Protein AF-A8NQE3-F1 (afdb_monomer_lite)

Foldseek 3Di:
DDPPDWDKDWDDWPDPPPDDDPPDDDDDDDDDDDDDDDDDDDDDPDDDDDDDDDDDDPDPPPVDPCPQVPDPCCVQCVVQCVQQVVQNVQVSLVVCCVVPVQNFAPKHKADLDDVLRHIKIKTWTWDDVVVVTDTDPDIAIEGGDEPPDDDDPVSVVSVCVSVVDQWHWYWYAYPSSDTITIIIGIHDDDPDD

InterPro domains:
  IPR011856 tRNA endonuclease-like domain superfamily [G3DSA:3.40.1350.10] (70-186)
  IPR018593 tRNA-splicing endonuclease subunit Sen15 [PF09631] (93-191)
  IPR036167 tRNA intron endonuclease, catalytic domain-like superfamily [SSF53032] (66-185)

pLDDT: mean 73.05, std 25.79, range [27.78, 98.25]

Radius of gyration: 21.46 Å; chains: 1; bounding box: 61×40×64 Å

Structure (mmCIF, N/CA/C/O backbone):
data_AF-A8NQE3-F1
#
_entry.id   AF-A8NQE3-F1
#
loop_
_atom_site.group_PDB
_atom_site.id
_atom_site.type_symbol
_atom_site.label_atom_id
_atom_site.label_alt_id
_atom_site.label_comp_id
_atom_site.label_asym_id
_atom_site.label_entity_id
_atom_site.label_seq_id
_atom_site.pdbx_PDB_ins_code
_atom_site.Cartn_x
_atom_site.Cartn_y
_atom_site.Cartn_z
_atom_site.occupancy
_atom_site.B_iso_or_equiv
_atom_site.auth_seq_id
_atom_site.auth_comp_id
_atom_site.auth_asym_id
_atom_site.auth_atom_id
_atom_site.pdbx_PDB_model_num
ATOM 1 N N . MET A 1 1 ? -14.904 -14.708 27.751 1.00 36.22 1 MET A N 1
ATOM 2 C CA . MET A 1 1 ? -14.965 -13.927 26.498 1.00 36.22 1 MET A CA 1
ATOM 3 C C . MET A 1 1 ? -14.234 -12.619 26.751 1.00 36.22 1 MET A C 1
ATOM 5 O O . MET A 1 1 ? -14.770 -11.765 27.441 1.00 36.22 1 MET A O 1
ATOM 9 N N . ALA A 1 2 ? -12.965 -12.526 26.351 1.00 33.84 2 ALA A N 1
ATOM 10 C CA . ALA A 1 2 ? -12.147 -11.343 26.604 1.00 33.84 2 ALA A CA 1
ATOM 11 C C . ALA A 1 2 ? -12.414 -10.298 25.512 1.00 33.84 2 ALA A C 1
ATOM 13 O O . ALA A 1 2 ? -12.130 -10.538 24.340 1.00 33.84 2 ALA A O 1
ATOM 14 N N . LEU A 1 3 ? -12.980 -9.157 25.904 1.00 35.88 3 LEU A N 1
ATOM 15 C CA . LEU A 1 3 ? -13.063 -7.953 25.083 1.00 35.88 3 LEU A CA 1
ATOM 16 C C . LEU A 1 3 ? -11.643 -7.396 24.921 1.00 35.88 3 LEU A C 1
ATOM 18 O O . LEU A 1 3 ? -11.149 -6.670 25.780 1.00 35.88 3 LEU A O 1
ATOM 22 N N . SER A 1 4 ? -10.959 -7.787 23.847 1.00 35.97 4 SER A N 1
ATOM 23 C CA . SER A 1 4 ? -9.713 -7.140 23.439 1.00 35.97 4 SER A CA 1
ATOM 24 C C . SER A 1 4 ? -10.074 -5.817 22.766 1.00 35.97 4 SER A C 1
ATOM 26 O O . SER A 1 4 ? -10.456 -5.781 21.598 1.00 35.97 4 SER A O 1
ATOM 28 N N . GLY A 1 5 ? -10.036 -4.732 23.541 1.00 37.34 5 GLY A N 1
ATOM 29 C CA . GLY A 1 5 ? -10.067 -3.377 23.003 1.00 37.34 5 GLY A CA 1
ATOM 30 C C . GLY A 1 5 ? -8.742 -3.099 22.301 1.00 37.34 5 GLY A C 1
ATOM 31 O O . GLY A 1 5 ? -7.707 -3.016 22.959 1.00 37.34 5 GLY A O 1
ATOM 32 N N . ILE A 1 6 ? -8.765 -2.998 20.973 1.00 39.69 6 ILE A N 1
ATOM 33 C CA . ILE A 1 6 ? -7.590 -2.661 20.164 1.00 39.69 6 ILE A CA 1
ATOM 34 C C . ILE A 1 6 ? -7.712 -1.190 19.773 1.00 39.69 6 ILE A C 1
ATOM 36 O O . ILE A 1 6 ? -8.598 -0.809 19.014 1.00 39.69 6 ILE A O 1
ATOM 40 N N . LEU A 1 7 ? -6.817 -0.373 20.321 1.00 47.00 7 LEU A N 1
ATOM 41 C CA . LEU A 1 7 ? -6.625 1.028 19.963 1.00 47.00 7 LEU A CA 1
ATOM 42 C C . LEU A 1 7 ? -5.494 1.086 18.927 1.00 47.00 7 LEU A C 1
ATOM 44 O O . LEU A 1 7 ? -4.393 0.627 19.220 1.00 47.00 7 LEU A O 1
ATOM 48 N N . MET A 1 8 ? -5.758 1.599 17.722 1.00 42.38 8 MET A N 1
ATOM 49 C CA . MET A 1 8 ? -4.714 1.818 16.714 1.00 42.38 8 MET A CA 1
ATOM 50 C C . MET A 1 8 ? -3.959 3.109 17.015 1.00 42.38 8 MET A C 1
ATOM 52 O O . MET A 1 8 ? -4.574 4.156 17.206 1.00 42.38 8 MET A O 1
ATOM 56 N N . ALA A 1 9 ? -2.629 3.040 17.033 1.00 44.41 9 ALA A N 1
ATOM 57 C CA . ALA A 1 9 ? -1.789 4.229 17.061 1.00 44.41 9 ALA A CA 1
ATOM 58 C C . ALA A 1 9 ? -1.302 4.541 15.643 1.00 44.41 9 ALA A C 1
ATOM 60 O O . ALA A 1 9 ? -0.784 3.666 14.948 1.00 44.41 9 ALA A O 1
ATOM 61 N N . VAL A 1 10 ? -1.451 5.799 15.236 1.00 44.31 10 VAL A N 1
ATOM 62 C CA . VAL A 1 10 ? -0.827 6.346 14.030 1.00 44.31 10 VAL A CA 1
ATOM 63 C C . VAL A 1 10 ? 0.553 6.846 14.446 1.00 44.31 10 VAL A C 1
ATOM 65 O O . VAL A 1 10 ? 0.649 7.819 15.194 1.00 44.31 10 VAL A O 1
ATOM 68 N N . VAL A 1 11 ? 1.620 6.165 14.023 1.00 39.75 11 VAL A N 1
ATOM 69 C CA . VAL A 1 11 ? 2.995 6.538 14.396 1.00 39.75 11 VAL A CA 1
ATOM 70 C C . VAL A 1 11 ? 3.783 6.916 13.150 1.00 39.75 11 VAL A C 1
ATOM 72 O O . VAL A 1 11 ? 4.241 6.058 12.410 1.00 39.75 11 VAL A O 1
ATOM 75 N N . GLY A 1 12 ? 4.000 8.216 12.965 1.00 36.94 12 GLY A N 1
ATOM 76 C CA . GLY A 1 12 ? 4.986 8.741 12.025 1.00 36.94 12 GLY A CA 1
ATOM 77 C C . GLY A 1 12 ? 4.475 8.963 10.601 1.00 36.94 12 GLY A C 1
ATOM 78 O O . GLY A 1 12 ? 3.760 8.147 10.023 1.00 36.94 12 GLY A O 1
ATOM 79 N N . VAL A 1 13 ? 4.901 10.097 10.050 1.00 40.59 13 VAL A N 1
ATOM 80 C CA . VAL A 1 13 ? 4.867 10.413 8.622 1.00 40.59 13 VAL A CA 1
ATOM 81 C C . VAL A 1 13 ? 6.219 9.985 8.061 1.00 40.59 13 VAL A C 1
ATOM 83 O O . VAL A 1 13 ? 7.249 10.472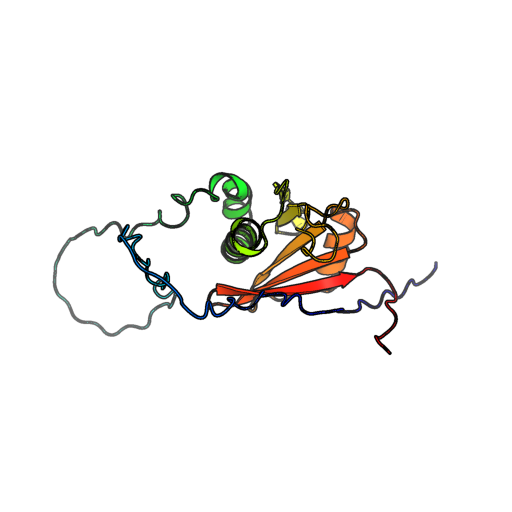 8.531 1.00 40.59 13 VAL A O 1
ATOM 86 N N . MET A 1 14 ? 6.251 9.083 7.077 1.00 46.06 14 MET A N 1
ATOM 87 C CA . MET A 1 14 ? 7.491 8.843 6.328 1.00 46.06 14 MET A CA 1
ATOM 88 C C . MET A 1 14 ? 7.723 10.034 5.398 1.00 46.06 14 MET A C 1
ATOM 90 O O . MET A 1 14 ? 7.113 10.126 4.338 1.00 46.06 14 MET A O 1
ATOM 94 N N . ASN A 1 15 ? 8.584 10.962 5.807 1.00 39.59 15 ASN A N 1
ATOM 95 C CA . ASN A 1 15 ? 9.105 12.008 4.933 1.00 39.59 15 ASN A CA 1
ATOM 96 C C . ASN A 1 15 ? 10.631 12.043 5.034 1.00 39.59 15 ASN A C 1
ATOM 98 O O . ASN A 1 15 ? 11.212 12.982 5.565 1.00 39.59 15 ASN A O 1
ATOM 102 N N . GLU A 1 16 ? 11.284 10.998 4.531 1.00 39.81 16 GLU A N 1
ATOM 103 C CA . GLU A 1 16 ? 12.732 10.994 4.308 1.00 39.81 16 GLU A CA 1
ATOM 104 C C . GLU A 1 16 ? 13.013 11.304 2.836 1.00 39.81 16 GLU A C 1
ATOM 106 O O . GLU A 1 16 ? 13.607 10.519 2.100 1.00 39.81 16 GLU A O 1
ATOM 111 N N . ARG A 1 17 ? 12.565 12.478 2.373 1.00 37.44 17 ARG A N 1
ATOM 112 C CA . ARG A 1 17 ? 13.154 13.066 1.167 1.00 37.44 17 ARG A CA 1
ATOM 113 C C . ARG A 1 17 ? 14.555 13.541 1.536 1.00 37.44 17 ARG A C 1
ATOM 115 O O . ARG A 1 17 ? 14.713 14.545 2.225 1.00 37.44 17 ARG A O 1
ATOM 122 N N . VAL A 1 18 ? 15.569 12.816 1.075 1.00 39.97 18 VAL A N 1
ATOM 123 C CA . VAL A 1 18 ? 16.961 13.276 1.113 1.00 39.97 18 VAL A CA 1
ATOM 124 C C . VAL A 1 18 ? 17.041 14.594 0.326 1.00 39.97 18 VAL A C 1
ATOM 126 O O . VAL A 1 18 ? 16.674 14.604 -0.852 1.00 39.97 18 VAL A O 1
ATOM 129 N N . PRO A 1 19 ? 17.479 15.717 0.927 1.00 31.89 19 PRO A N 1
ATOM 130 C CA . PRO A 1 19 ? 17.609 16.970 0.195 1.00 31.89 19 PRO A CA 1
ATOM 131 C C . PRO A 1 19 ? 18.704 16.846 -0.878 1.00 31.89 19 PRO A C 1
ATOM 133 O O . PRO A 1 19 ? 19.723 16.182 -0.646 1.00 31.89 19 PRO A O 1
ATOM 136 N N . PRO A 1 20 ? 18.541 17.485 -2.051 1.00 31.55 20 PRO A N 1
ATOM 137 C CA . PRO A 1 20 ? 19.592 17.520 -3.057 1.00 31.55 20 PRO A CA 1
ATOM 138 C C . PRO A 1 20 ? 20.816 18.231 -2.471 1.00 31.55 20 PRO A C 1
ATOM 140 O O . PRO A 1 20 ? 20.730 19.369 -2.012 1.00 31.55 20 PRO A O 1
ATOM 143 N N . LYS A 1 21 ? 21.965 17.548 -2.460 1.00 39.00 21 LYS A N 1
ATOM 144 C CA . LYS A 1 21 ? 23.241 18.153 -2.069 1.00 39.00 21 LYS A CA 1
ATOM 145 C C . LYS A 1 21 ? 23.574 19.270 -3.060 1.00 39.00 21 LYS A C 1
ATOM 147 O O . LYS A 1 21 ? 23.773 18.996 -4.242 1.00 39.00 21 LYS A O 1
ATOM 152 N N . GLU A 1 22 ? 23.665 20.507 -2.573 1.00 34.88 22 GLU A N 1
ATOM 153 C CA . GLU A 1 22 ? 24.314 21.603 -3.291 1.00 34.88 22 GLU A CA 1
ATOM 154 C C . GLU A 1 22 ? 25.764 21.205 -3.592 1.00 34.88 22 GLU A C 1
ATOM 156 O O . GLU A 1 22 ? 26.601 21.077 -2.697 1.00 34.88 22 GLU A O 1
ATOM 161 N N . ILE A 1 23 ? 26.065 20.975 -4.870 1.00 39.91 23 ILE A N 1
ATOM 162 C CA . ILE A 1 23 ? 27.436 20.811 -5.345 1.00 39.91 23 ILE A CA 1
ATOM 163 C C . ILE A 1 23 ? 27.996 22.216 -5.573 1.00 39.91 23 ILE A C 1
ATOM 165 O O . ILE A 1 23 ? 27.746 22.842 -6.603 1.00 39.91 23 ILE A O 1
ATOM 169 N N . LEU A 1 24 ? 28.759 22.713 -4.597 1.00 39.53 24 LEU A N 1
ATOM 170 C CA . LEU A 1 24 ? 29.655 23.851 -4.791 1.00 39.53 24 LEU A CA 1
ATOM 171 C C . LEU A 1 24 ? 30.754 23.459 -5.787 1.00 39.53 24 LEU A C 1
ATOM 173 O O . LEU A 1 24 ? 31.395 22.415 -5.667 1.00 39.53 24 LEU A O 1
ATOM 177 N N . GLY A 1 25 ? 30.903 24.295 -6.813 1.00 34.12 25 GLY A N 1
ATOM 178 C CA . GLY A 1 25 ? 31.632 23.992 -8.035 1.00 34.12 25 GLY A CA 1
ATOM 179 C C . GLY A 1 25 ? 33.158 24.019 -7.943 1.00 34.12 25 GLY A C 1
ATOM 180 O O . GLY A 1 25 ? 33.764 24.702 -7.121 1.00 34.12 25 GLY A O 1
ATOM 181 N N . GLY A 1 26 ? 33.764 23.325 -8.908 1.00 31.47 26 GLY A N 1
ATOM 182 C CA . GLY A 1 26 ? 35.170 23.449 -9.272 1.00 31.47 26 GLY A CA 1
ATOM 183 C C . GLY A 1 26 ? 35.524 22.583 -10.486 1.00 31.47 26 GLY A C 1
ATOM 184 O O . GLY A 1 26 ? 35.629 21.372 -10.356 1.00 31.47 26 GLY A O 1
ATOM 185 N N . GLY A 1 27 ? 35.753 23.214 -11.647 1.00 30.28 27 GLY A N 1
ATOM 186 C CA . GLY A 1 27 ? 36.685 22.699 -12.667 1.00 30.28 27 GLY A CA 1
ATOM 187 C C . GLY A 1 27 ? 36.138 21.968 -13.910 1.00 30.28 27 GLY A C 1
ATOM 188 O O . GLY A 1 27 ? 36.107 20.750 -13.956 1.00 30.28 27 GLY A O 1
ATOM 189 N N . ALA A 1 28 ? 35.833 22.748 -14.955 1.00 32.62 28 ALA A N 1
ATOM 190 C CA . ALA A 1 28 ? 36.206 22.565 -16.375 1.00 32.62 28 ALA A CA 1
ATOM 191 C C . ALA A 1 28 ? 36.024 21.208 -17.134 1.00 32.62 28 ALA A C 1
ATOM 193 O O . ALA A 1 28 ? 36.981 20.466 -17.310 1.00 32.62 28 ALA A O 1
ATOM 194 N N . GLY A 1 29 ? 34.854 21.053 -17.790 1.00 31.28 29 GLY A N 1
ATOM 195 C CA . GLY A 1 29 ? 34.637 20.561 -19.183 1.00 31.28 29 GLY A CA 1
ATOM 196 C C . GLY A 1 29 ? 34.752 19.051 -19.525 1.00 31.28 29 GLY A C 1
ATOM 197 O O . GLY A 1 29 ? 35.349 18.305 -18.762 1.00 31.28 29 GLY A O 1
ATOM 198 N N . PRO A 1 30 ? 34.254 18.578 -20.702 1.00 36.41 30 PRO A N 1
ATOM 199 C CA . PRO A 1 30 ? 33.273 19.148 -21.627 1.00 36.41 30 PRO A CA 1
ATOM 200 C C . PRO A 1 30 ? 31.888 18.459 -21.551 1.00 36.41 30 PRO A C 1
ATOM 202 O O . PRO A 1 30 ? 31.698 17.383 -20.996 1.00 36.41 30 PRO A O 1
ATOM 205 N N . LYS A 1 31 ? 30.908 19.153 -22.129 1.00 37.16 31 LYS A N 1
ATOM 206 C CA . LYS A 1 31 ? 29.460 18.946 -22.048 1.00 37.16 31 LYS A CA 1
ATOM 207 C C . LYS A 1 31 ? 28.990 17.644 -22.713 1.00 37.16 31 LYS A C 1
ATOM 209 O O . LYS A 1 31 ? 29.154 17.484 -23.918 1.00 37.16 31 LYS A O 1
ATOM 214 N N . ALA A 1 32 ? 28.281 16.810 -21.955 1.00 30.58 32 ALA A N 1
ATOM 215 C CA . ALA A 1 32 ? 27.246 15.928 -22.484 1.00 30.58 32 ALA A CA 1
ATOM 216 C C . ALA A 1 32 ? 25.893 16.485 -22.024 1.00 30.58 32 ALA A C 1
ATOM 218 O O . ALA A 1 32 ? 25.595 16.526 -20.831 1.00 30.58 32 ALA A O 1
ATOM 219 N N . CYS A 1 33 ? 25.112 16.994 -22.973 1.00 30.38 33 CYS A N 1
ATOM 220 C CA . CYS A 1 33 ? 23.757 17.470 -22.738 1.00 30.38 33 CYS A CA 1
ATOM 221 C C . CYS A 1 33 ? 22.868 16.271 -22.379 1.00 30.38 33 CYS A C 1
ATOM 223 O O . CYS A 1 33 ? 22.463 15.524 -23.265 1.00 30.38 33 CYS A O 1
ATOM 225 N N . VAL A 1 34 ? 22.556 16.087 -21.097 1.00 31.91 34 VAL A N 1
ATOM 226 C CA . VAL A 1 34 ? 21.413 15.271 -20.675 1.00 31.91 34 VAL A CA 1
ATOM 227 C C . VAL A 1 34 ? 20.273 16.243 -20.425 1.00 31.91 34 VAL A C 1
ATOM 229 O O . VAL A 1 34 ? 20.325 17.062 -19.510 1.00 31.91 34 VAL A O 1
ATOM 232 N N . GLY A 1 35 ? 19.301 16.203 -21.336 1.00 27.78 35 GLY A N 1
ATOM 233 C CA . GLY A 1 35 ? 18.102 17.022 -21.301 1.00 27.78 35 GLY A CA 1
ATOM 234 C C . GLY A 1 35 ? 17.377 16.850 -19.974 1.00 27.78 35 GLY A C 1
ATOM 235 O O . GLY A 1 35 ? 17.000 15.746 -19.587 1.00 27.78 35 GLY A O 1
ATOM 236 N N . ILE A 1 36 ? 17.200 17.973 -19.295 1.00 29.94 36 ILE A N 1
ATOM 237 C CA . ILE A 1 36 ? 16.325 18.131 -18.146 1.00 29.94 36 ILE A CA 1
ATOM 238 C C . ILE A 1 36 ? 14.913 17.939 -18.704 1.00 29.94 36 ILE A C 1
ATOM 240 O O . ILE A 1 36 ? 14.441 18.778 -19.468 1.00 29.94 36 ILE A O 1
ATOM 244 N N . ARG A 1 37 ? 14.277 16.796 -18.426 1.00 28.06 37 ARG A N 1
ATOM 245 C CA . ARG A 1 37 ? 12.854 16.628 -18.726 1.00 28.06 37 ARG A CA 1
ATOM 246 C C . ARG A 1 37 ? 12.061 17.347 -17.644 1.00 28.06 37 ARG A C 1
ATOM 248 O O . ARG A 1 37 ? 12.198 17.044 -16.461 1.00 28.06 37 ARG A O 1
ATOM 255 N N . GLU A 1 38 ? 11.296 18.323 -18.108 1.00 34.72 38 GLU A N 1
ATOM 256 C CA . GLU A 1 38 ? 10.269 19.066 -17.392 1.00 34.72 38 GLU A CA 1
ATOM 257 C C . GLU A 1 38 ? 9.311 18.157 -16.599 1.00 34.72 38 GLU A C 1
ATOM 259 O O . GLU A 1 38 ? 9.136 16.982 -16.937 1.00 34.72 38 GLU A O 1
ATOM 264 N N . PRO A 1 39 ? 8.700 18.695 -15.529 1.00 38.88 39 PRO A N 1
ATOM 265 C CA . PRO A 1 39 ? 7.801 17.952 -14.660 1.00 38.88 39 PRO A CA 1
ATOM 266 C C . PRO A 1 39 ? 6.530 17.536 -15.408 1.00 38.88 39 PRO A C 1
ATOM 268 O O . PRO A 1 39 ? 5.893 18.341 -16.084 1.00 38.88 39 PRO A O 1
ATOM 271 N N . TYR A 1 40 ? 6.158 16.265 -15.250 1.00 36.50 40 TYR A N 1
ATOM 272 C CA . TYR A 1 40 ? 4.910 15.700 -15.747 1.00 36.50 40 TYR A CA 1
ATOM 273 C C . TYR A 1 40 ? 3.721 16.340 -15.016 1.00 36.50 40 TYR A C 1
ATOM 275 O O . TYR A 1 40 ? 3.299 15.885 -13.957 1.00 36.50 40 TYR A O 1
ATOM 283 N N . LEU A 1 41 ? 3.200 17.418 -15.598 1.00 33.47 41 LEU A N 1
ATOM 284 C CA . LEU A 1 41 ? 1.827 17.870 -15.414 1.00 33.47 41 LEU A CA 1
ATOM 285 C C . LEU A 1 41 ? 0.916 16.865 -16.134 1.00 33.47 41 LEU A C 1
ATOM 287 O O . LEU A 1 41 ? 0.862 16.841 -17.363 1.00 33.47 41 LEU A O 1
ATOM 291 N N . CYS A 1 42 ? 0.228 16.014 -15.376 1.00 36.28 42 CYS A N 1
ATOM 292 C CA . CYS A 1 42 ? -0.945 15.308 -15.887 1.00 36.28 42 CYS A CA 1
ATOM 293 C C . CYS A 1 42 ? -2.086 16.328 -16.050 1.00 36.28 42 CYS A C 1
ATOM 295 O O . CYS A 1 42 ? -2.336 17.078 -15.106 1.00 36.28 42 CYS A O 1
ATOM 297 N N . PRO A 1 43 ? -2.774 16.388 -17.204 1.00 36.84 43 PRO A N 1
ATOM 298 C CA . PRO A 1 43 ? -3.920 17.268 -17.363 1.00 36.84 43 PRO A CA 1
ATOM 299 C C . PRO A 1 43 ? -5.147 16.740 -16.605 1.00 36.84 43 PRO A C 1
ATOM 301 O O . PRO A 1 43 ? -5.363 15.534 -16.479 1.00 36.84 43 PRO A O 1
ATOM 304 N N . ASP A 1 44 ? -5.911 17.711 -16.111 1.00 37.22 44 ASP A N 1
ATOM 305 C CA . ASP A 1 44 ? -7.117 17.673 -15.289 1.00 37.22 44 ASP A CA 1
ATOM 306 C C . ASP A 1 44 ? -8.112 16.525 -15.529 1.00 37.22 44 ASP A C 1
ATOM 308 O O . ASP A 1 44 ? -8.629 16.315 -16.627 1.00 37.22 44 ASP A O 1
ATOM 312 N N . PHE A 1 45 ? -8.505 15.888 -14.424 1.00 37.94 45 PHE A N 1
ATOM 313 C CA . PHE A 1 45 ? -9.728 15.098 -14.300 1.00 37.94 45 PHE A CA 1
ATOM 314 C C . PHE A 1 45 ? -10.812 15.987 -13.664 1.00 37.94 45 PHE A C 1
ATOM 316 O O . PHE A 1 45 ? -11.057 15.929 -12.463 1.00 37.94 45 PHE A O 1
ATOM 323 N N . ALA A 1 46 ? -11.455 16.851 -14.455 1.00 36.75 46 ALA A N 1
ATOM 324 C CA . ALA A 1 46 ? -12.578 17.670 -13.990 1.00 36.75 46 ALA A CA 1
ATOM 325 C C . ALA A 1 46 ? -13.760 17.598 -14.966 1.00 36.75 46 ALA A C 1
ATOM 327 O O . ALA A 1 46 ? -13.696 18.035 -16.115 1.00 36.75 46 ALA A O 1
ATOM 328 N N . GLY A 1 47 ? -14.868 17.027 -14.491 1.00 33.09 47 GLY A N 1
ATOM 329 C CA . GLY A 1 47 ? -16.128 16.943 -15.220 1.00 33.09 47 GLY A CA 1
ATOM 330 C C . GLY A 1 47 ? -16.897 18.273 -15.260 1.00 33.09 47 GLY A C 1
ATOM 331 O O . GLY A 1 47 ? -17.284 18.802 -14.228 1.00 33.09 47 GLY A O 1
ATOM 332 N N . ARG A 1 48 ? -17.141 18.749 -16.488 1.00 34.72 48 ARG A N 1
ATOM 333 C CA . ARG A 1 48 ? -18.399 19.260 -17.089 1.00 34.72 48 ARG A CA 1
ATOM 334 C C . ARG A 1 48 ? -19.357 20.164 -16.270 1.00 34.72 48 ARG A C 1
ATOM 336 O O . ARG A 1 48 ? -20.059 19.687 -15.385 1.00 34.72 48 ARG A O 1
ATOM 343 N N . LEU A 1 49 ? -19.607 21.381 -16.785 1.00 32.47 49 LEU A N 1
ATOM 344 C CA . LEU A 1 49 ? -20.968 21.939 -16.925 1.00 32.47 49 LEU A CA 1
ATOM 345 C C . LEU A 1 49 ? -21.077 22.864 -18.162 1.00 32.47 49 LEU A C 1
ATOM 347 O O . LEU A 1 49 ? -20.173 23.639 -18.452 1.00 32.47 49 LEU A O 1
ATOM 351 N N . LEU A 1 50 ? -22.181 22.699 -18.895 1.00 41.22 50 LEU A N 1
ATOM 352 C CA . LEU A 1 50 ? -22.522 23.171 -20.247 1.00 41.22 50 LEU A CA 1
ATOM 353 C C . LEU A 1 50 ? -22.783 24.683 -20.380 1.00 41.22 50 LEU A C 1
ATOM 355 O O . LEU A 1 50 ? -23.446 25.240 -19.510 1.00 41.22 50 LEU A O 1
ATOM 359 N N . VAL A 1 51 ? -22.447 25.262 -21.547 1.00 37.41 51 VAL A N 1
ATOM 360 C CA . VAL A 1 51 ? -23.388 26.076 -22.355 1.00 37.41 51 VAL A CA 1
ATOM 361 C C . VAL A 1 51 ? -23.058 25.932 -23.852 1.00 37.41 51 VAL A C 1
ATOM 363 O O . VAL A 1 51 ? -21.892 25.984 -24.239 1.00 37.41 51 VAL A O 1
ATOM 366 N N . ASP A 1 52 ? -24.100 25.733 -24.656 1.00 41.81 52 ASP A N 1
ATOM 367 C CA . ASP A 1 52 ? -24.125 25.415 -26.088 1.00 41.81 52 ASP A CA 1
ATOM 368 C C . ASP A 1 52 ? -23.505 26.462 -27.033 1.00 41.81 52 ASP A C 1
ATOM 370 O O . ASP A 1 52 ? -23.696 27.669 -26.847 1.00 41.81 52 ASP A O 1
ATOM 374 N N . ARG A 1 53 ? -22.889 25.982 -28.127 1.00 39.12 53 ARG A N 1
ATOM 375 C CA . ARG A 1 53 ? -23.072 26.533 -29.483 1.00 39.12 53 ARG A CA 1
ATOM 376 C C . ARG A 1 53 ? -22.496 25.608 -30.559 1.00 39.12 53 ARG A C 1
ATOM 378 O O . ARG A 1 53 ? -21.370 25.137 -30.437 1.00 39.12 53 ARG A O 1
ATOM 385 N N . ASP A 1 54 ? -23.330 25.371 -31.562 1.00 55.34 54 ASP A N 1
ATOM 386 C CA . ASP A 1 54 ? -23.152 24.525 -32.740 1.00 55.34 54 ASP A CA 1
ATOM 387 C C . ASP A 1 54 ? -21.914 24.892 -33.570 1.00 55.34 54 ASP A C 1
ATOM 389 O O . ASP A 1 54 ? -21.725 26.067 -33.868 1.00 55.34 54 ASP A O 1
ATOM 393 N N . ASP A 1 55 ? -21.133 23.892 -33.988 1.00 48.91 55 ASP A N 1
ATOM 394 C CA . ASP A 1 55 ? -20.463 23.871 -35.295 1.00 48.91 55 ASP A CA 1
ATOM 395 C C . ASP A 1 55 ? -19.976 22.442 -35.606 1.00 48.91 55 ASP A C 1
ATOM 397 O O . ASP A 1 55 ? -19.261 21.806 -34.827 1.00 48.91 55 ASP A O 1
ATOM 401 N N . ASP A 1 56 ? -20.429 21.932 -36.750 1.00 54.78 56 ASP A N 1
ATOM 402 C CA . ASP A 1 56 ? -20.144 20.617 -37.311 1.00 54.78 56 ASP A CA 1
ATOM 403 C C . ASP A 1 56 ? -18.646 20.416 -37.597 1.00 54.78 56 ASP A C 1
ATOM 405 O O . ASP A 1 56 ? -18.090 21.025 -38.509 1.00 54.78 56 ASP A O 1
ATOM 409 N N . HIS A 1 57 ? -18.007 19.484 -36.888 1.00 48.59 57 HIS A N 1
ATOM 410 C CA . HIS A 1 57 ? -16.833 18.768 -37.388 1.00 48.59 57 HIS A CA 1
ATOM 411 C C . HIS A 1 57 ? -16.777 17.365 -36.769 1.00 48.59 57 HIS A C 1
ATOM 413 O O . HIS A 1 57 ? -16.493 17.185 -35.586 1.00 48.59 57 HIS A O 1
ATOM 419 N N . ASP A 1 58 ? -17.070 16.368 -37.602 1.00 50.03 58 ASP A N 1
ATOM 420 C CA . ASP A 1 58 ? -16.835 14.948 -37.350 1.00 50.03 58 ASP A CA 1
ATOM 421 C C . ASP A 1 58 ? -15.320 14.691 -37.381 1.00 50.03 58 ASP A C 1
ATOM 423 O O . ASP A 1 58 ? -14.734 14.381 -38.417 1.00 50.03 58 ASP A O 1
ATOM 427 N N . GLU A 1 59 ? -14.661 14.915 -36.247 1.00 48.31 59 GLU A N 1
ATOM 428 C CA . GLU A 1 59 ? -13.323 14.404 -35.976 1.00 48.31 59 GLU A CA 1
ATOM 429 C C . GLU A 1 59 ? -13.445 13.488 -34.762 1.00 48.31 59 GLU A C 1
ATOM 431 O O . GLU A 1 59 ? -13.508 13.931 -33.614 1.00 48.31 59 GLU A O 1
ATOM 436 N N . THR A 1 60 ? -13.514 12.180 -35.019 1.00 51.41 60 THR A N 1
ATOM 437 C CA . THR A 1 60 ? -13.271 11.144 -34.016 1.00 51.41 60 THR A CA 1
ATOM 438 C C . THR A 1 60 ? -11.814 11.245 -33.567 1.00 51.41 60 THR A C 1
ATOM 440 O O . THR A 1 60 ? -10.962 10.451 -33.970 1.00 51.41 60 THR A O 1
ATOM 443 N N . ALA A 1 61 ? -11.514 12.258 -32.758 1.00 46.06 61 ALA A N 1
ATOM 444 C CA . ALA A 1 61 ? -10.345 12.274 -31.913 1.00 46.06 61 A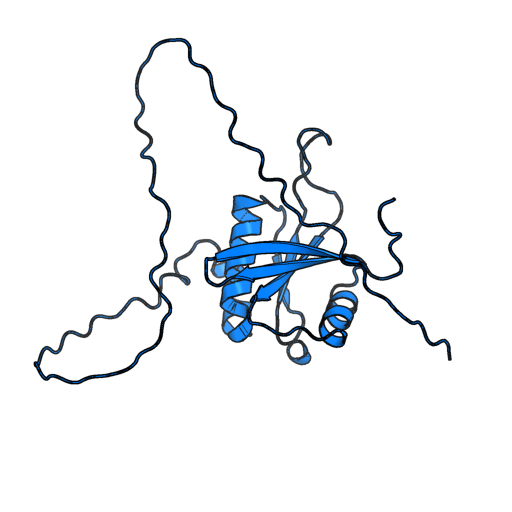LA A CA 1
ATOM 445 C C . ALA A 1 61 ? -10.561 11.160 -30.890 1.00 46.06 61 ALA A C 1
ATOM 447 O O . ALA A 1 61 ? -11.321 11.288 -29.932 1.00 46.06 61 ALA A O 1
ATOM 448 N N . ASP A 1 62 ? -9.938 10.025 -31.171 1.00 47.12 62 ASP A N 1
ATOM 449 C CA . ASP A 1 62 ? -9.664 8.965 -30.220 1.00 47.12 62 ASP A CA 1
ATOM 450 C C . ASP A 1 62 ? -8.829 9.585 -29.084 1.00 47.12 62 ASP A C 1
ATOM 452 O O . ASP A 1 62 ? -7.602 9.689 -29.156 1.00 47.12 62 ASP A O 1
ATOM 456 N N . ILE A 1 63 ? -9.507 10.170 -28.089 1.00 50.59 63 ILE A N 1
ATOM 457 C CA . ILE A 1 63 ? -8.868 10.768 -26.917 1.00 50.59 63 ILE A CA 1
ATOM 458 C C . ILE A 1 63 ? -8.297 9.602 -26.113 1.00 50.59 63 ILE A C 1
ATOM 460 O O . ILE A 1 63 ? -9.017 8.919 -25.387 1.00 50.59 63 ILE A O 1
ATOM 464 N N . GLY A 1 64 ? -6.998 9.378 -26.314 1.00 47.09 64 GLY A N 1
ATOM 465 C CA . GLY A 1 64 ? -6.217 8.248 -25.831 1.00 47.09 64 GLY A CA 1
ATOM 466 C C . GLY A 1 64 ? -6.590 7.776 -24.429 1.00 47.09 64 GLY A C 1
ATOM 467 O O . GLY A 1 64 ? -6.220 8.376 -23.420 1.00 47.09 64 GLY A O 1
ATOM 468 N N . HIS A 1 65 ? -7.249 6.623 -24.396 1.00 47.62 65 HIS A N 1
ATOM 469 C CA . HIS A 1 65 ? -7.513 5.827 -23.201 1.00 47.62 65 HIS A CA 1
ATOM 470 C C . HIS A 1 65 ? -6.242 5.107 -22.675 1.00 47.62 65 HIS A C 1
ATOM 472 O O . HIS A 1 65 ? -6.278 4.454 -21.637 1.00 47.62 65 HIS A O 1
ATOM 478 N N . ASP A 1 66 ? -5.094 5.259 -23.350 1.00 54.19 66 ASP A N 1
ATOM 479 C CA . ASP A 1 66 ? -3.913 4.389 -23.213 1.00 54.19 66 ASP A CA 1
ATOM 480 C C . ASP A 1 66 ? -2.744 4.936 -22.372 1.00 54.19 66 ASP A C 1
ATOM 482 O O . ASP A 1 66 ? -1.697 4.288 -22.255 1.00 54.19 66 ASP A O 1
ATOM 486 N N . GLY A 1 67 ? -2.865 6.117 -21.756 1.00 65.56 67 GLY A N 1
ATOM 487 C CA . GLY A 1 67 ? -1.748 6.713 -21.001 1.00 65.56 67 GLY A CA 1
ATOM 488 C C . GLY A 1 67 ? -1.265 5.840 -19.833 1.00 65.56 67 GLY A C 1
ATOM 489 O O . GLY A 1 67 ? 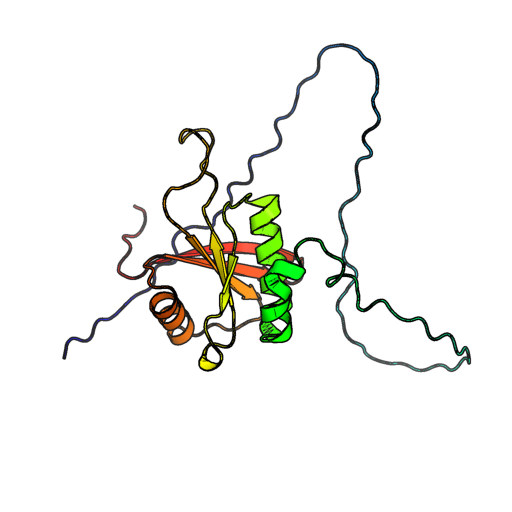-0.069 5.731 -19.574 1.00 65.56 67 GLY A O 1
ATOM 490 N N . MET A 1 68 ? -2.196 5.168 -19.154 1.00 76.19 68 MET A N 1
ATOM 491 C CA . MET A 1 68 ? -1.886 4.280 -18.033 1.00 76.19 68 MET A CA 1
ATOM 492 C C . MET A 1 68 ? -1.507 2.871 -18.496 1.00 76.19 68 MET A C 1
ATOM 494 O O . MET A 1 68 ? -0.593 2.281 -17.930 1.00 76.19 68 MET A O 1
ATOM 498 N N . GLU A 1 69 ? -2.160 2.346 -19.537 1.00 84.06 69 GLU A N 1
ATOM 499 C CA . GLU A 1 69 ? -1.938 0.976 -20.025 1.00 84.06 69 GLU A CA 1
ATOM 500 C C . GLU A 1 69 ? -0.586 0.801 -20.728 1.00 84.06 69 GLU A C 1
ATOM 502 O O . GLU A 1 69 ? 0.011 -0.276 -20.693 1.00 84.06 69 GLU A O 1
ATOM 507 N N . SER A 1 70 ? -0.060 1.884 -21.302 1.00 88.25 70 SER A N 1
ATOM 508 C CA . SER A 1 70 ? 1.269 1.931 -21.922 1.00 88.25 70 SER A CA 1
ATOM 509 C C . SER A 1 70 ? 2.425 2.062 -20.919 1.00 88.25 70 SER A C 1
ATOM 511 O O . SER A 1 70 ? 3.593 1.942 -21.302 1.00 88.25 70 SER A O 1
ATOM 513 N N . HIS A 1 71 ? 2.141 2.298 -19.633 1.00 88.19 71 HIS A N 1
ATOM 514 C CA . HIS A 1 71 ? 3.179 2.534 -18.634 1.00 88.19 71 HIS A CA 1
ATOM 515 C C . HIS A 1 71 ? 3.903 1.230 -18.228 1.00 88.19 71 HIS A C 1
ATOM 517 O O . HIS A 1 71 ? 3.243 0.218 -17.981 1.00 88.19 71 HIS A O 1
ATOM 523 N N . PRO A 1 72 ? 5.244 1.222 -18.045 1.00 92.25 72 PRO A N 1
ATOM 524 C CA . PRO A 1 72 ? 6.009 0.004 -17.736 1.00 92.25 72 PRO A CA 1
ATOM 525 C C . PRO A 1 72 ? 5.563 -0.764 -16.483 1.00 92.25 72 PRO A C 1
ATOM 527 O O . PRO A 1 72 ? 5.777 -1.970 -16.389 1.00 92.25 72 PRO A O 1
ATOM 530 N N . SER A 1 73 ? 4.957 -0.079 -15.510 1.00 92.25 73 SER A N 1
ATOM 531 C CA . SER A 1 73 ? 4.437 -0.703 -14.285 1.00 92.25 73 SER A CA 1
ATOM 532 C C . SER A 1 73 ? 3.020 -1.262 -14.418 1.00 92.25 73 SER A C 1
ATOM 534 O O . SER A 1 73 ? 2.603 -2.046 -13.566 1.00 92.25 73 SER A O 1
ATOM 536 N N . TYR A 1 74 ? 2.284 -0.906 -15.476 1.00 93.69 74 TYR A N 1
ATOM 537 C CA . TYR A 1 74 ? 0.899 -1.330 -15.662 1.00 93.69 74 TYR A CA 1
ATOM 538 C C . TYR A 1 74 ? 0.724 -2.852 -15.630 1.00 93.69 74 TYR A C 1
ATOM 540 O O . TYR A 1 74 ? -0.148 -3.310 -14.890 1.00 93.69 74 TYR A O 1
ATOM 548 N N . PRO A 1 75 ? 1.565 -3.675 -16.296 1.00 95.38 75 PRO A N 1
ATOM 549 C CA . PRO A 1 75 ? 1.403 -5.129 -16.263 1.00 95.38 75 PRO A CA 1
ATOM 550 C C . PRO A 1 75 ? 1.430 -5.727 -14.850 1.00 95.38 75 PRO A C 1
ATOM 552 O O . PRO A 1 75 ? 0.766 -6.730 -14.602 1.00 95.38 75 PRO A O 1
ATOM 555 N N . ALA A 1 76 ? 2.160 -5.109 -13.913 1.00 94.12 76 ALA A N 1
ATOM 556 C CA . ALA A 1 76 ? 2.272 -5.600 -12.541 1.00 94.12 76 ALA A CA 1
ATOM 557 C C . ALA A 1 76 ? 0.982 -5.403 -11.727 1.00 94.12 76 ALA A C 1
ATOM 559 O O . ALA A 1 76 ? 0.702 -6.187 -10.822 1.00 94.12 76 ALA A O 1
ATOM 560 N N . VAL A 1 77 ? 0.190 -4.377 -12.052 1.00 96.00 77 VAL A N 1
ATOM 561 C CA . VAL A 1 77 ? -1.036 -4.015 -11.320 1.00 96.00 77 VAL A CA 1
ATOM 562 C C . VAL A 1 77 ? -2.322 -4.242 -12.123 1.00 96.00 77 VAL A C 1
ATOM 564 O O . VAL A 1 77 ? -3.398 -4.257 -11.529 1.00 96.00 77 VAL A O 1
ATOM 567 N N . ALA A 1 78 ? -2.241 -4.469 -13.439 1.00 95.25 78 ALA A N 1
ATOM 568 C CA . ALA A 1 78 ? -3.372 -4.506 -14.375 1.00 95.25 78 ALA A CA 1
ATOM 569 C C . ALA A 1 78 ? -4.549 -5.371 -13.904 1.00 95.25 78 ALA A C 1
ATOM 571 O O . ALA A 1 78 ? -5.705 -4.961 -14.017 1.00 95.25 78 ALA A O 1
ATOM 572 N N . GLY A 1 79 ? -4.263 -6.546 -13.332 1.00 94.88 79 GLY A N 1
ATOM 573 C CA . GLY A 1 79 ? -5.298 -7.439 -12.809 1.00 94.88 79 GLY A CA 1
ATOM 574 C C . GLY A 1 79 ? -6.152 -6.786 -11.719 1.00 94.88 79 GLY A C 1
ATOM 575 O O . GLY A 1 79 ? -7.374 -6.892 -11.747 1.00 94.88 79 GLY A O 1
ATOM 576 N N . LEU A 1 80 ? -5.523 -6.054 -10.799 1.00 95.50 80 LEU A N 1
ATOM 577 C CA . LEU A 1 80 ? -6.212 -5.397 -9.689 1.00 95.50 80 LEU A CA 1
ATOM 578 C C . LEU A 1 80 ? -6.817 -4.051 -10.072 1.00 95.50 80 LEU A C 1
ATOM 580 O O . LEU A 1 80 ? -7.863 -3.700 -9.537 1.00 95.50 80 LEU A O 1
ATOM 584 N N . LEU A 1 81 ? -6.226 -3.340 -11.033 1.00 95.00 81 LEU A N 1
ATOM 585 C CA . LEU A 1 81 ? -6.814 -2.113 -11.579 1.00 95.00 81 LEU A CA 1
ATOM 586 C C . LEU A 1 81 ? -8.174 -2.387 -12.226 1.00 95.00 81 LEU A C 1
ATOM 588 O O . LEU A 1 81 ? -9.138 -1.671 -11.968 1.00 95.00 81 LEU A O 1
ATOM 592 N N . LYS A 1 82 ? -8.261 -3.462 -13.020 1.00 94.25 82 LYS A N 1
ATOM 593 C CA . LYS A 1 82 ? -9.515 -3.889 -13.658 1.00 94.25 82 LYS A CA 1
ATOM 594 C C . LYS A 1 82 ? -10.521 -4.424 -12.643 1.00 94.25 82 LYS A C 1
ATOM 596 O O . LYS A 1 82 ? -11.718 -4.214 -12.798 1.00 94.25 82 LYS A O 1
ATOM 601 N N . LYS A 1 83 ? -10.036 -5.114 -11.607 1.00 96.19 83 LYS A N 1
ATOM 602 C CA . LYS A 1 83 ? -10.878 -5.722 -10.574 1.00 96.19 83 LYS A CA 1
ATOM 603 C C . LYS A 1 83 ? -11.464 -4.696 -9.596 1.00 96.19 83 LYS A C 1
ATOM 605 O O . LYS A 1 83 ? -12.620 -4.829 -9.205 1.00 96.19 83 LYS A O 1
ATOM 610 N N . TYR A 1 84 ? -10.694 -3.673 -9.223 1.00 95.06 84 TYR A N 1
ATOM 611 C CA . TYR A 1 84 ? -11.057 -2.690 -8.197 1.00 95.06 84 TYR A CA 1
ATOM 612 C C . TYR A 1 84 ? -10.908 -1.245 -8.708 1.00 95.06 84 TYR A C 1
ATOM 614 O O . TYR A 1 84 ? -10.007 -0.522 -8.263 1.00 95.06 84 TYR A O 1
ATOM 622 N N . PRO A 1 85 ? -11.805 -0.784 -9.605 1.00 92.56 85 PRO A N 1
ATOM 623 C CA . PRO A 1 85 ? -11.681 0.516 -10.273 1.00 92.56 85 PRO A CA 1
ATOM 624 C C . PRO A 1 85 ? -11.660 1.703 -9.299 1.00 92.56 85 PRO A C 1
ATOM 626 O O . PRO A 1 85 ? -10.916 2.655 -9.511 1.00 92.56 85 PRO A O 1
ATOM 629 N N . ASN A 1 86 ? -12.391 1.621 -8.182 1.00 90.50 86 ASN A N 1
ATOM 630 C CA . ASN A 1 86 ? -12.443 2.687 -7.171 1.00 90.50 86 ASN A CA 1
ATOM 631 C C . ASN A 1 86 ? -11.085 2.948 -6.495 1.00 90.50 86 ASN A C 1
ATOM 633 O O . ASN A 1 86 ? -10.818 4.063 -6.061 1.00 90.50 86 ASN A O 1
ATOM 637 N N . SER A 1 87 ? -10.225 1.928 -6.420 1.00 91.81 87 SER A N 1
ATOM 638 C CA . SER A 1 87 ? -8.874 2.024 -5.850 1.00 91.81 87 SER A CA 1
ATOM 639 C C . SER A 1 87 ? -7.774 2.052 -6.914 1.00 91.81 87 SER A C 1
ATOM 641 O O . SER A 1 87 ? -6.593 2.062 -6.579 1.00 91.81 87 SER A O 1
ATOM 643 N N . ALA A 1 88 ? -8.131 2.032 -8.203 1.00 92.88 88 ALA A N 1
ATOM 644 C CA . ALA A 1 88 ? -7.167 1.819 -9.276 1.00 92.88 88 ALA A CA 1
ATOM 645 C C . ALA A 1 88 ? -6.135 2.954 -9.363 1.00 92.88 88 ALA A C 1
ATOM 647 O O . ALA A 1 88 ? -4.936 2.693 -9.453 1.00 92.88 88 ALA A O 1
ATOM 648 N N . ALA A 1 89 ? -6.591 4.207 -9.276 1.00 93.00 89 ALA A N 1
ATOM 649 C CA . ALA A 1 89 ? -5.711 5.371 -9.334 1.00 93.00 89 ALA A CA 1
ATOM 650 C C . ALA A 1 89 ? -4.715 5.393 -8.162 1.00 93.00 89 ALA A C 1
ATOM 652 O O . ALA A 1 89 ? -3.508 5.474 -8.386 1.00 93.00 89 ALA A O 1
ATOM 653 N N . SER A 1 90 ? -5.199 5.243 -6.923 1.00 95.19 90 SER A N 1
ATOM 654 C CA . SER A 1 90 ? -4.338 5.224 -5.733 1.00 95.19 90 SER A CA 1
ATOM 655 C C . SER A 1 90 ? -3.382 4.030 -5.742 1.00 95.19 90 SER A C 1
ATOM 657 O O . SER A 1 90 ? -2.206 4.190 -5.413 1.00 95.19 90 SER A O 1
ATOM 659 N N . LEU A 1 91 ? -3.833 2.851 -6.187 1.00 96.38 91 LEU A N 1
ATOM 660 C CA . LEU A 1 91 ? -2.988 1.666 -6.343 1.00 96.38 91 LEU A CA 1
ATOM 661 C C . LEU A 1 91 ? -1.853 1.895 -7.344 1.00 96.38 91 LEU A C 1
ATOM 663 O O . LEU A 1 91 ? -0.700 1.605 -7.031 1.00 96.38 91 LEU A O 1
ATOM 667 N N . PHE A 1 92 ? -2.164 2.417 -8.532 1.00 96.00 92 PHE A N 1
ATOM 668 C CA . PHE A 1 92 ? -1.165 2.662 -9.570 1.00 96.00 92 PHE A CA 1
ATOM 669 C C . PHE A 1 92 ? -0.145 3.723 -9.141 1.00 96.00 92 PHE A C 1
ATOM 671 O O . PHE A 1 92 ? 1.061 3.514 -9.280 1.00 96.00 92 PHE A O 1
ATOM 678 N N . GLN A 1 93 ? -0.616 4.833 -8.565 1.00 94.94 93 GLN A N 1
ATOM 679 C CA . GLN A 1 93 ? 0.257 5.903 -8.083 1.00 94.94 93 GLN A CA 1
ATOM 680 C C . GLN A 1 93 ? 1.154 5.428 -6.935 1.00 94.94 93 GLN A C 1
ATOM 682 O O . GLN A 1 93 ? 2.367 5.627 -6.993 1.00 94.94 93 GLN A O 1
ATOM 687 N N . THR A 1 94 ? 0.591 4.716 -5.952 1.00 97.38 94 THR A N 1
ATOM 688 C CA . THR A 1 94 ? 1.367 4.135 -4.843 1.00 97.38 94 THR A CA 1
ATOM 689 C C . THR A 1 94 ? 2.401 3.144 -5.364 1.00 97.38 94 THR A C 1
ATOM 691 O O . THR A 1 94 ? 3.553 3.190 -4.949 1.00 97.38 94 THR A O 1
ATOM 694 N N . TYR A 1 95 ? 2.041 2.274 -6.312 1.00 97.50 95 TYR A N 1
ATOM 695 C CA . TYR A 1 95 ? 2.997 1.331 -6.893 1.00 97.50 95 TYR A CA 1
ATOM 696 C C . TYR A 1 95 ? 4.175 2.052 -7.555 1.00 97.50 95 TYR A C 1
ATOM 698 O O . TYR A 1 95 ? 5.323 1.666 -7.355 1.00 97.50 95 TYR A O 1
ATOM 706 N N . ASN A 1 96 ? 3.911 3.114 -8.317 1.00 96.00 96 ASN A N 1
ATOM 707 C CA . ASN A 1 96 ? 4.964 3.882 -8.977 1.00 96.00 96 ASN A CA 1
ATOM 708 C C . ASN A 1 96 ? 5.862 4.622 -7.981 1.00 96.00 96 ASN A C 1
ATOM 710 O O . ASN A 1 96 ? 7.083 4.570 -8.126 1.00 96.00 96 ASN A O 1
ATOM 714 N N . ASP A 1 97 ? 5.289 5.263 -6.963 1.00 95.94 97 ASP A N 1
ATOM 715 C CA . ASP A 1 97 ? 6.070 5.926 -5.914 1.00 95.94 97 ASP A CA 1
ATOM 716 C C . ASP A 1 97 ? 6.954 4.919 -5.166 1.00 95.94 97 ASP A C 1
ATOM 718 O O . ASP A 1 97 ? 8.158 5.134 -5.023 1.00 95.94 97 ASP A O 1
ATOM 722 N N . LEU A 1 98 ? 6.403 3.758 -4.797 1.00 96.62 98 LEU A N 1
ATOM 723 C CA . LEU A 1 98 ? 7.171 2.701 -4.146 1.00 96.62 98 LEU A CA 1
ATOM 724 C C . LEU A 1 98 ? 8.286 2.143 -5.038 1.00 96.62 98 LEU A C 1
ATOM 726 O O . LEU A 1 98 ? 9.390 1.911 -4.549 1.00 96.62 98 LEU A O 1
ATOM 730 N N . ASN A 1 99 ? 8.029 1.964 -6.336 1.00 95.75 99 ASN A N 1
ATOM 731 C CA . ASN A 1 99 ? 9.013 1.423 -7.274 1.00 95.75 99 ASN A CA 1
ATOM 732 C C . ASN A 1 99 ? 10.164 2.398 -7.548 1.00 95.75 99 ASN A C 1
ATOM 734 O O . ASN A 1 99 ? 11.325 2.001 -7.575 1.00 95.75 99 ASN A O 1
ATOM 738 N N . TYR A 1 100 ? 9.835 3.665 -7.810 1.00 94.06 100 TYR A N 1
ATOM 739 C CA . TYR A 1 100 ? 10.773 4.620 -8.401 1.00 94.06 100 TYR A CA 1
ATOM 740 C C . TYR A 1 100 ? 11.286 5.664 -7.413 1.00 94.06 100 T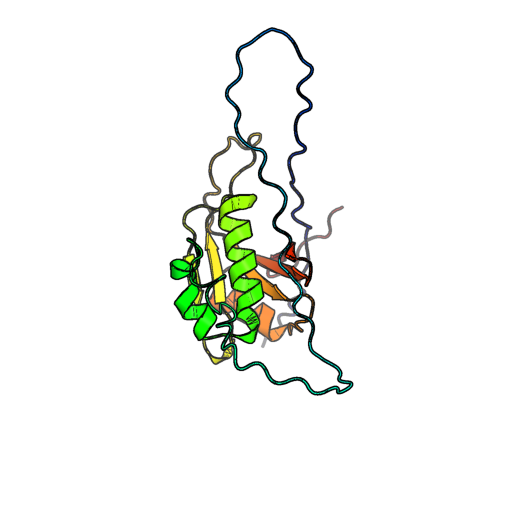YR A C 1
ATOM 742 O O . TYR A 1 100 ? 12.437 6.074 -7.529 1.00 94.06 100 TYR A O 1
ATOM 750 N N . ALA A 1 101 ? 10.459 6.103 -6.461 1.00 92.50 101 ALA A N 1
ATOM 751 C CA . ALA A 1 101 ? 10.839 7.134 -5.496 1.00 92.50 101 ALA A CA 1
ATOM 752 C C . ALA A 1 101 ? 11.346 6.530 -4.180 1.00 92.50 101 ALA A C 1
ATOM 754 O O . ALA A 1 101 ? 12.384 6.947 -3.673 1.00 92.50 101 ALA A O 1
ATOM 755 N N . GLN A 1 102 ? 10.638 5.535 -3.639 1.00 93.06 102 GLN A N 1
ATOM 756 C CA . GLN A 1 102 ? 11.035 4.837 -2.408 1.00 93.06 102 GLN A CA 1
ATOM 757 C C . GLN A 1 102 ? 11.954 3.637 -2.672 1.00 93.06 102 GLN A C 1
ATOM 759 O O . GLN A 1 102 ? 12.509 3.076 -1.726 1.00 93.06 102 GLN A O 1
ATOM 764 N N . GLU A 1 103 ? 12.087 3.235 -3.941 1.00 94.94 103 GLU A N 1
ATOM 765 C CA . GLU A 1 103 ? 12.932 2.132 -4.406 1.00 94.94 103 GLU A CA 1
ATOM 766 C C . GLU A 1 103 ? 12.743 0.847 -3.577 1.00 94.94 103 GLU A C 1
ATOM 768 O O . GLU A 1 103 ? 13.702 0.284 -3.052 1.00 94.94 103 GLU A O 1
ATOM 773 N N . TRP A 1 104 ? 11.503 0.385 -3.398 1.00 96.38 104 TRP A N 1
ATOM 774 C CA . TRP A 1 104 ? 11.238 -0.896 -2.740 1.00 96.38 104 TRP A CA 1
ATOM 775 C C . TRP A 1 104 ? 11.710 -2.065 -3.614 1.00 96.38 104 TRP A C 1
ATOM 777 O O . TRP A 1 104 ? 11.543 -2.066 -4.832 1.00 96.38 104 TRP A O 1
ATOM 787 N N . ALA A 1 105 ? 12.259 -3.101 -2.981 1.00 95.75 105 ALA A N 1
ATOM 788 C CA . ALA A 1 105 ? 12.627 -4.351 -3.642 1.00 95.75 105 ALA A CA 1
ATOM 789 C C . ALA A 1 105 ? 11.518 -5.405 -3.549 1.00 95.75 105 ALA A C 1
ATOM 791 O O . ALA A 1 105 ? 10.670 -5.367 -2.655 1.00 95.75 105 ALA A O 1
ATOM 792 N N . ASP A 1 106 ? 11.571 -6.380 -4.462 1.00 95.44 106 ASP A N 1
ATOM 793 C CA . ASP A 1 106 ? 10.692 -7.560 -4.502 1.00 95.44 106 ASP A CA 1
ATOM 794 C C . ASP A 1 106 ? 9.204 -7.208 -4.451 1.00 95.44 106 ASP A C 1
ATOM 796 O O . ASP A 1 106 ? 8.403 -7.868 -3.778 1.00 95.44 106 ASP A O 1
ATOM 800 N N . MET A 1 107 ? 8.849 -6.128 -5.148 1.00 96.69 107 MET A N 1
ATOM 801 C CA . MET A 1 107 ? 7.490 -5.632 -5.143 1.00 96.69 107 MET A CA 1
ATOM 802 C C . MET A 1 10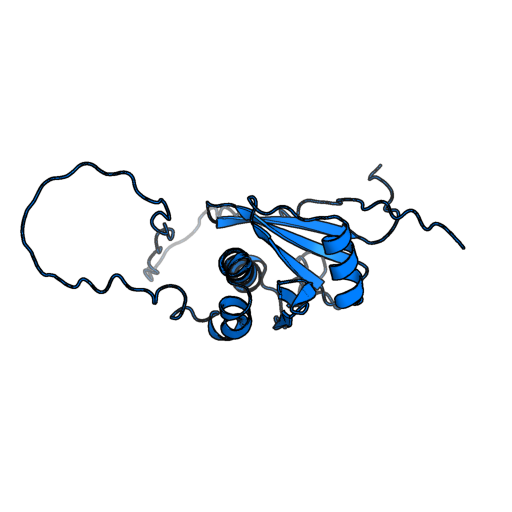7 ? 6.531 -6.615 -5.801 1.00 96.69 107 MET A C 1
ATOM 804 O O . MET A 1 107 ? 6.795 -7.158 -6.875 1.00 96.69 107 MET A O 1
ATOM 808 N N . ALA A 1 108 ? 5.380 -6.798 -5.170 1.00 97.06 108 ALA A N 1
ATOM 809 C CA . ALA A 1 108 ? 4.258 -7.499 -5.763 1.00 97.06 108 ALA A CA 1
ATOM 810 C C . ALA A 1 108 ? 2.949 -6.933 -5.233 1.00 97.06 108 ALA A C 1
ATOM 812 O O . ALA A 1 108 ? 2.873 -6.416 -4.118 1.00 97.06 108 ALA A O 1
ATOM 813 N N . VAL A 1 109 ? 1.900 -7.074 -6.027 1.00 97.12 109 VAL A N 1
ATOM 814 C CA . VAL A 1 109 ? 0.562 -6.662 -5.625 1.00 97.12 109 VAL A CA 1
ATOM 815 C C . VAL A 1 109 ? -0.169 -7.861 -5.031 1.00 97.12 109 VAL A C 1
ATOM 817 O O . VAL A 1 109 ? -0.032 -8.992 -5.502 1.00 97.12 109 VAL A O 1
ATOM 820 N N . VAL A 1 110 ? -0.907 -7.620 -3.957 1.00 97.31 110 VAL A N 1
ATOM 821 C CA . VAL A 1 110 ? -1.641 -8.619 -3.187 1.00 97.31 110 VAL A CA 1
ATOM 822 C C . VAL A 1 110 ? -3.119 -8.276 -3.267 1.00 97.31 110 VAL A C 1
ATOM 824 O O . VAL A 1 110 ? -3.520 -7.161 -2.945 1.00 97.31 110 VAL A O 1
ATOM 827 N N . ASP A 1 111 ? -3.927 -9.234 -3.702 1.00 96.44 111 ASP A N 1
ATOM 828 C CA . ASP A 1 111 ? -5.380 -9.115 -3.677 1.00 96.44 111 ASP A CA 1
ATOM 829 C C . ASP A 1 111 ? -5.893 -9.392 -2.258 1.00 96.44 111 ASP A C 1
ATOM 831 O O . ASP A 1 111 ? -5.626 -10.462 -1.708 1.00 96.44 111 ASP A O 1
ATOM 835 N N . LEU A 1 112 ? -6.626 -8.449 -1.661 1.00 94.69 112 LEU A N 1
ATOM 836 C CA . LEU A 1 112 ? -7.242 -8.648 -0.346 1.00 94.69 112 LEU A CA 1
ATOM 837 C C . LEU A 1 112 ? -8.636 -9.283 -0.441 1.00 94.69 112 LEU A C 1
ATOM 839 O O . LEU A 1 112 ? -9.255 -9.522 0.589 1.00 94.69 112 LEU A O 1
ATOM 843 N N . GLY A 1 113 ? -9.115 -9.621 -1.635 1.00 92.25 113 GLY A N 1
ATOM 844 C CA . GLY A 1 113 ? -10.365 -10.338 -1.872 1.00 92.25 113 GLY A CA 1
ATOM 845 C C . GLY A 1 113 ? -11.585 -9.436 -2.063 1.00 92.25 113 GLY A C 1
ATOM 846 O O . GLY A 1 113 ? -11.608 -8.277 -1.646 1.00 92.25 113 GLY A O 1
ATOM 847 N N . ASP A 1 114 ? -12.619 -10.009 -2.678 1.00 87.50 114 ASP A N 1
ATOM 848 C CA . ASP A 1 114 ? -13.781 -9.274 -3.197 1.00 87.50 114 ASP A CA 1
ATOM 849 C C . ASP A 1 114 ? -14.568 -8.561 -2.095 1.00 87.50 114 ASP A C 1
ATOM 851 O O . ASP A 1 114 ? -14.935 -7.400 -2.254 1.00 87.50 114 ASP A O 1
ATOM 855 N N . ASP A 1 115 ? -14.736 -9.212 -0.939 1.00 85.75 115 ASP A N 1
ATOM 856 C CA . ASP A 1 115 ? -15.424 -8.633 0.224 1.00 85.75 115 ASP A CA 1
ATOM 857 C C . ASP A 1 115 ? -14.698 -7.402 0.791 1.00 85.75 115 ASP A C 1
ATOM 859 O O . ASP A 1 115 ? -15.287 -6.589 1.501 1.00 85.75 115 ASP A O 1
ATOM 863 N N . PHE A 1 116 ? -13.395 -7.291 0.521 1.00 88.06 116 PHE A N 1
ATOM 864 C CA . PHE A 1 116 ? -12.556 -6.184 0.965 1.00 88.06 116 PHE A CA 1
ATOM 865 C C . PHE A 1 116 ? -12.438 -5.089 -0.103 1.00 88.06 116 PHE A C 1
ATOM 867 O O . PHE A 1 116 ? -12.292 -3.909 0.228 1.00 88.06 116 PHE A O 1
ATOM 874 N N . GLY A 1 117 ? -12.526 -5.478 -1.379 1.00 89.88 117 GLY A N 1
ATOM 875 C CA . GLY A 1 117 ? -12.679 -4.572 -2.514 1.00 89.88 117 GLY A CA 1
ATOM 876 C C . GLY A 1 117 ? -11.435 -3.757 -2.869 1.00 89.88 117 GLY A C 1
ATOM 877 O O . GLY A 1 117 ? -11.572 -2.697 -3.477 1.00 89.88 117 GLY A O 1
ATOM 878 N N . ARG A 1 118 ? -10.233 -4.197 -2.470 1.00 93.38 118 ARG A N 1
ATOM 879 C CA . ARG A 1 118 ? -8.972 -3.517 -2.814 1.00 93.38 118 ARG A CA 1
ATOM 880 C C . ARG A 1 118 ? -7.767 -4.452 -2.824 1.00 93.38 118 ARG A C 1
ATOM 882 O O . ARG A 1 118 ? -7.810 -5.564 -2.302 1.00 93.38 118 ARG A O 1
ATOM 889 N N . GLY A 1 119 ? -6.663 -3.948 -3.368 1.00 95.25 119 GLY A N 1
ATOM 890 C CA . GLY A 1 119 ? -5.343 -4.561 -3.252 1.00 95.25 119 GLY A CA 1
ATOM 891 C C . GLY A 1 119 ? -4.447 -3.882 -2.213 1.00 95.25 119 GLY A C 1
ATOM 892 O O . GLY A 1 119 ? -4.736 -2.791 -1.724 1.00 95.25 119 GLY A O 1
ATOM 893 N N . ALA A 1 120 ? -3.325 -4.529 -1.921 1.00 97.50 120 ALA A N 1
ATOM 894 C CA . ALA A 1 120 ? -2.181 -3.976 -1.204 1.00 97.50 120 ALA A CA 1
ATOM 895 C C . ALA A 1 120 ? -0.896 -4.231 -2.002 1.00 97.50 120 ALA A C 1
ATOM 897 O O . ALA A 1 120 ? -0.869 -5.057 -2.913 1.00 97.50 120 ALA A O 1
ATOM 898 N N . ILE A 1 121 ? 0.185 -3.543 -1.660 1.00 98.25 121 ILE A N 1
ATOM 899 C CA . ILE A 1 121 ? 1.504 -3.726 -2.267 1.00 98.25 121 ILE A CA 1
ATOM 900 C C . ILE A 1 121 ? 2.431 -4.289 -1.196 1.00 98.25 121 ILE A C 1
ATOM 902 O O . ILE A 1 121 ? 2.526 -3.734 -0.105 1.00 98.25 121 ILE A O 1
ATOM 906 N N . ARG A 1 122 ? 3.110 -5.396 -1.492 1.00 97.69 122 ARG A N 1
ATOM 907 C CA . ARG A 1 122 ? 4.144 -5.982 -0.631 1.00 97.69 122 ARG A CA 1
ATOM 908 C C . ARG A 1 122 ? 5.521 -5.684 -1.207 1.00 97.69 122 ARG A C 1
ATOM 910 O O . ARG A 1 122 ? 5.673 -5.702 -2.425 1.00 97.69 122 ARG A O 1
ATOM 917 N N . GLY A 1 123 ? 6.520 -5.490 -0.356 1.00 97.31 123 GLY A N 1
ATOM 918 C CA . GLY A 1 123 ? 7.915 -5.374 -0.781 1.00 97.31 123 GLY A CA 1
ATOM 919 C C . GLY A 1 123 ? 8.865 -5.136 0.386 1.00 97.31 123 GLY A C 1
ATOM 920 O O . GLY A 1 123 ? 8.451 -5.096 1.545 1.00 97.31 123 GLY A O 1
ATOM 921 N N . ARG A 1 124 ? 10.156 -4.995 0.092 1.00 96.19 124 ARG A N 1
ATOM 922 C CA . ARG A 1 124 ? 11.197 -4.699 1.082 1.00 96.19 124 ARG A CA 1
ATOM 923 C C . ARG A 1 124 ? 11.662 -3.262 0.929 1.00 96.19 124 ARG A C 1
ATOM 925 O O . ARG A 1 124 ? 12.106 -2.851 -0.139 1.00 96.19 124 ARG A O 1
ATOM 932 N N . ARG A 1 125 ? 11.579 -2.500 2.014 1.00 93.44 125 ARG A N 1
ATOM 933 C CA . ARG A 1 125 ? 11.974 -1.088 2.047 1.00 93.44 125 ARG A CA 1
ATOM 934 C C . ARG A 1 125 ? 13.486 -0.938 1.912 1.00 93.44 125 ARG A C 1
ATOM 936 O O . ARG A 1 125 ? 14.234 -1.717 2.505 1.00 93.44 125 ARG A O 1
ATOM 943 N N . LYS A 1 126 ? 13.939 0.095 1.204 1.00 91.94 126 LYS A N 1
ATOM 944 C CA . LYS A 1 126 ? 15.348 0.503 1.201 1.00 91.94 126 LYS A CA 1
ATOM 945 C C . LYS A 1 126 ? 15.742 1.015 2.594 1.00 91.94 126 LYS A C 1
ATOM 947 O O . LYS A 1 126 ? 14.971 1.723 3.241 1.00 91.94 126 LYS A O 1
ATOM 952 N N . ARG A 1 127 ? 16.913 0.608 3.085 1.00 87.88 127 ARG A N 1
ATOM 953 C CA . ARG A 1 127 ? 17.521 1.128 4.319 1.00 87.88 127 ARG A CA 1
ATOM 954 C C . ARG A 1 127 ? 18.300 2.403 4.017 1.00 87.88 127 ARG A C 1
ATOM 956 O O . ARG A 1 127 ? 18.890 2.525 2.940 1.00 87.88 127 ARG A O 1
ATOM 963 N N . GLY A 1 128 ? 18.325 3.322 4.982 1.00 81.25 128 GLY A N 1
ATOM 964 C CA . GLY A 1 128 ? 19.167 4.510 4.916 1.00 81.25 128 GLY A CA 1
ATOM 965 C C . GLY A 1 128 ? 20.642 4.130 4.770 1.00 81.25 128 GLY A C 1
ATOM 966 O O . GLY A 1 128 ? 21.078 3.060 5.199 1.00 81.25 128 GLY A O 1
ATOM 967 N N . LEU A 1 129 ? 21.434 5.008 4.151 1.00 76.50 129 LEU A N 1
ATOM 968 C CA . LEU A 1 129 ? 22.875 4.778 3.994 1.00 76.50 129 LEU A CA 1
ATOM 969 C C . LEU A 1 129 ? 23.585 4.679 5.358 1.00 76.50 129 LEU A C 1
ATOM 971 O O . LEU A 1 129 ? 24.574 3.964 5.493 1.00 76.50 129 LEU A O 1
ATOM 975 N N . GLU A 1 130 ? 23.050 5.380 6.358 1.00 80.44 130 GLU A N 1
ATOM 976 C CA . GLU A 1 130 ? 23.496 5.355 7.754 1.00 80.44 130 GLU A CA 1
ATOM 977 C C . GLU A 1 130 ? 23.237 4.013 8.457 1.00 80.44 130 GLU A C 1
ATOM 979 O O . GLU A 1 130 ? 24.016 3.624 9.323 1.00 80.44 130 GLU A O 1
ATOM 984 N N . ASP A 1 131 ? 22.246 3.246 7.995 1.00 76.12 131 ASP A N 1
ATOM 985 C CA . ASP A 1 131 ? 21.888 1.917 8.512 1.00 76.12 131 ASP A CA 1
ATOM 986 C C . ASP A 1 131 ? 22.600 0.767 7.771 1.00 76.12 131 ASP A C 1
ATOM 988 O O . ASP A 1 131 ? 22.154 -0.386 7.790 1.00 76.12 131 ASP A O 1
ATOM 992 N N . GLY A 1 132 ? 23.696 1.070 7.069 1.00 78.00 132 GLY A N 1
ATOM 993 C CA . GLY A 1 132 ? 24.458 0.099 6.277 1.00 78.00 132 GLY A CA 1
ATOM 994 C C . GLY A 1 132 ? 23.915 -0.140 4.863 1.00 78.00 132 GLY A C 1
ATOM 995 O O . GLY A 1 132 ? 24.434 -1.004 4.154 1.00 78.00 132 GLY A O 1
ATOM 996 N N . GLY A 1 133 ? 22.914 0.635 4.430 1.00 85.12 133 GLY A N 1
ATOM 997 C CA . GLY A 1 133 ? 22.317 0.543 3.098 1.00 85.12 133 GLY A CA 1
ATOM 998 C C . GLY A 1 133 ? 21.591 -0.781 2.819 1.00 85.12 133 GLY A C 1
ATOM 999 O O . GLY A 1 133 ? 21.303 -1.585 3.706 1.00 85.12 133 GLY A O 1
ATOM 1000 N N . GLY A 1 134 ? 21.255 -1.004 1.547 1.00 89.62 134 GLY A N 1
ATOM 1001 C CA . GLY A 1 134 ? 20.532 -2.198 1.102 1.00 89.62 134 GLY A CA 1
ATOM 1002 C C . GLY A 1 134 ? 19.035 -2.152 1.417 1.00 89.62 134 GLY A C 1
ATOM 1003 O O . GLY A 1 134 ? 18.425 -1.086 1.418 1.00 89.62 134 GLY A O 1
ATOM 1004 N N . PHE A 1 135 ? 18.436 -3.316 1.668 1.00 91.31 135 PHE A N 1
ATOM 1005 C CA . PHE A 1 135 ? 16.999 -3.471 1.919 1.00 91.31 135 PHE A CA 1
ATOM 1006 C C . PHE A 1 135 ? 16.749 -4.043 3.308 1.00 91.31 135 PHE A C 1
ATOM 1008 O O . PHE A 1 135 ? 17.595 -4.765 3.836 1.00 91.31 135 PHE A O 1
ATOM 1015 N N . GLN A 1 136 ? 15.609 -3.712 3.906 1.00 89.69 136 GLN A N 1
ATOM 1016 C CA . GLN A 1 136 ? 15.157 -4.323 5.152 1.00 89.69 136 GLN A CA 1
ATOM 1017 C C . GLN A 1 136 ? 14.905 -5.819 4.944 1.00 89.69 136 GLN A C 1
ATOM 1019 O O . GLN A 1 136 ? 14.442 -6.235 3.883 1.00 89.69 136 GLN A O 1
ATOM 1024 N N . ASP A 1 137 ? 15.189 -6.627 5.966 1.00 88.38 137 ASP A N 1
ATOM 1025 C CA . ASP A 1 137 ? 14.965 -8.077 5.897 1.00 88.38 137 ASP A CA 1
ATOM 1026 C C . ASP A 1 137 ? 13.470 -8.425 5.965 1.00 88.38 137 ASP A C 1
ATOM 1028 O O . ASP A 1 137 ? 13.032 -9.430 5.409 1.00 88.38 137 ASP A O 1
ATOM 1032 N N . GLN A 1 138 ? 12.676 -7.578 6.627 1.00 90.81 138 GLN A N 1
ATOM 1033 C CA . GLN A 1 138 ? 11.240 -7.773 6.788 1.00 90.81 138 GLN A CA 1
ATOM 1034 C C . GLN A 1 138 ? 10.458 -7.224 5.593 1.00 90.81 138 GLN A C 1
ATOM 1036 O O . GLN A 1 138 ? 10.720 -6.126 5.095 1.00 90.81 138 GLN A O 1
ATOM 1041 N N . VAL A 1 139 ? 9.452 -7.988 5.165 1.00 95.56 139 VAL A N 1
ATOM 1042 C CA . VAL A 1 139 ? 8.478 -7.541 4.167 1.00 95.56 139 VAL A CA 1
ATOM 1043 C C . VAL A 1 139 ? 7.553 -6.513 4.806 1.00 95.56 139 VAL A C 1
ATOM 1045 O O . VAL A 1 139 ? 7.029 -6.716 5.898 1.00 95.56 139 VAL A O 1
ATOM 1048 N N . SER A 1 140 ? 7.359 -5.406 4.104 1.00 96.25 140 SER A N 1
ATOM 1049 C CA . SER A 1 140 ? 6.413 -4.350 4.434 1.00 96.25 140 SER A CA 1
ATOM 1050 C C . SER A 1 140 ? 5.223 -4.400 3.483 1.00 96.25 140 SER A C 1
ATOM 1052 O O . SER A 1 140 ? 5.356 -4.790 2.321 1.00 96.25 140 SER A O 1
ATOM 1054 N N . TYR A 1 141 ? 4.069 -3.961 3.977 1.00 97.88 141 TYR A N 1
ATOM 1055 C CA . TYR A 1 141 ? 2.849 -3.845 3.189 1.00 97.88 141 TYR A CA 1
ATOM 1056 C C . TYR A 1 141 ? 2.393 -2.394 3.141 1.00 97.88 141 TYR A C 1
ATOM 1058 O O . TYR A 1 141 ? 2.310 -1.746 4.182 1.00 97.88 141 TYR A O 1
ATOM 1066 N N . ALA A 1 142 ? 2.075 -1.904 1.949 1.00 97.69 142 ALA A N 1
ATOM 1067 C CA . ALA A 1 142 ? 1.432 -0.622 1.731 1.00 97.69 142 ALA A CA 1
ATOM 1068 C C . ALA A 1 142 ? -0.003 -0.837 1.241 1.00 97.69 142 ALA A C 1
ATOM 1070 O O . ALA A 1 142 ? -0.233 -1.573 0.282 1.00 97.69 142 ALA A O 1
ATOM 1071 N N . MET A 1 143 ? -0.968 -0.202 1.896 1.00 96.75 143 MET A N 1
ATOM 1072 C CA . MET A 1 143 ? -2.369 -0.213 1.500 1.00 96.75 143 MET A CA 1
ATOM 1073 C C . MET A 1 143 ? -2.716 1.139 0.863 1.00 96.75 143 MET A C 1
ATOM 1075 O O . MET A 1 143 ? -2.721 2.145 1.577 1.00 96.75 143 MET A O 1
ATOM 1079 N N . PRO A 1 144 ? -2.995 1.182 -0.451 1.00 96.50 144 PRO A N 1
ATOM 1080 C CA . PRO A 1 144 ? -3.407 2.403 -1.129 1.00 96.50 144 PRO A CA 1
ATOM 1081 C C . PRO A 1 144 ? -4.799 2.864 -0.692 1.00 96.50 144 PRO A C 1
ATOM 1083 O O . PRO A 1 144 ? -5.721 2.056 -0.525 1.00 96.50 144 PRO A O 1
ATOM 1086 N N . CYS A 1 145 ? -4.946 4.176 -0.551 1.00 95.25 145 CYS A N 1
ATOM 1087 C CA . CYS A 1 145 ? -6.187 4.856 -0.210 1.00 95.25 145 CYS A CA 1
ATOM 1088 C C . CYS A 1 145 ? -6.210 6.223 -0.893 1.00 95.25 145 CYS A C 1
ATOM 1090 O O . CYS A 1 145 ? -5.206 6.930 -0.884 1.00 95.25 145 CYS A O 1
ATOM 1092 N N . SER A 1 146 ? -7.337 6.624 -1.477 1.00 94.31 146 SER A N 1
ATOM 1093 C CA . SER A 1 146 ? -7.489 8.025 -1.897 1.00 94.31 146 SER A CA 1
ATOM 1094 C C . SER A 1 146 ? -7.755 8.916 -0.680 1.00 94.31 146 SER A C 1
ATOM 1096 O O . SER A 1 146 ? -8.356 8.471 0.295 1.00 94.31 146 SER A O 1
ATOM 1098 N N . LEU A 1 147 ? -7.351 10.185 -0.728 1.00 92.38 147 LEU A N 1
ATOM 1099 C CA . LEU A 1 147 ? -7.710 11.177 0.289 1.00 92.38 147 LEU A CA 1
ATOM 1100 C C . LEU A 1 147 ? -9.234 11.346 0.419 1.00 92.38 147 LEU A C 1
ATOM 1102 O O . LEU A 1 147 ? -9.736 11.594 1.512 1.00 92.38 147 LEU A O 1
ATOM 1106 N N . SER A 1 148 ? -9.961 11.178 -0.686 1.00 89.62 148 SER A N 1
ATOM 1107 C CA . SER A 1 148 ? -11.424 11.290 -0.746 1.00 89.62 148 SER A CA 1
ATOM 1108 C C . SER A 1 148 ? -12.139 9.999 -0.318 1.00 89.62 148 SER A C 1
ATOM 1110 O O . SER A 1 148 ? -13.367 9.952 -0.256 1.00 89.62 148 SER A O 1
ATOM 1112 N N . GLU A 1 149 ? -11.386 8.936 -0.031 1.00 89.88 149 GLU A N 1
ATOM 1113 C CA . GLU A 1 149 ? -11.912 7.633 0.356 1.00 89.88 149 GLU A CA 1
ATOM 1114 C C . GLU A 1 149 ? -12.095 7.527 1.877 1.00 89.88 149 GLU A C 1
ATOM 1116 O O . GLU A 1 149 ? -11.248 7.941 2.666 1.00 89.88 149 GLU A O 1
ATOM 1121 N N . ILE A 1 150 ? -13.212 6.932 2.301 1.00 88.19 150 ILE A N 1
ATOM 1122 C CA . ILE A 1 150 ? -13.515 6.702 3.716 1.00 88.19 150 ILE A CA 1
ATOM 1123 C C . ILE A 1 150 ? -13.142 5.261 4.066 1.00 88.19 150 ILE A C 1
ATOM 1125 O O . ILE A 1 150 ? -13.762 4.323 3.567 1.00 88.19 150 ILE A O 1
ATOM 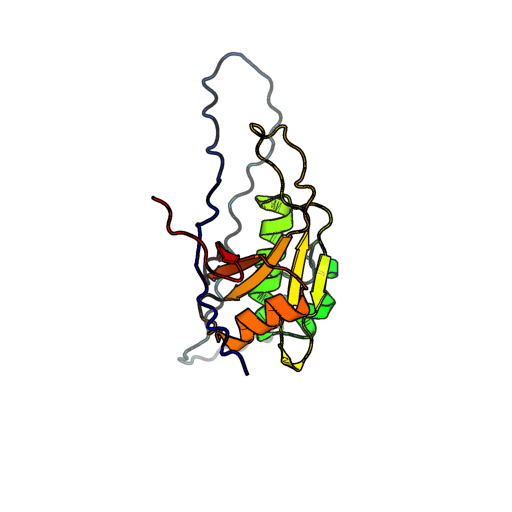1129 N N . LEU A 1 151 ? -12.167 5.089 4.961 1.00 89.25 151 LEU A N 1
ATOM 1130 C CA . LEU A 1 151 ? -11.793 3.784 5.506 1.00 89.25 151 LEU A CA 1
ATOM 1131 C C . LEU A 1 151 ? -12.422 3.557 6.879 1.00 89.25 151 LEU A C 1
ATOM 1133 O O . LEU A 1 151 ? -12.232 4.347 7.806 1.00 89.25 151 LEU A O 1
ATOM 1137 N N . SER A 1 152 ? -13.140 2.446 7.026 1.00 90.00 152 SER A N 1
ATOM 1138 C CA . SER A 1 152 ? -13.656 2.019 8.324 1.00 90.00 152 SER A CA 1
ATOM 1139 C C . SER A 1 152 ? -12.580 1.304 9.144 1.00 90.00 152 SER A C 1
ATOM 1141 O O . SER A 1 152 ? -11.627 0.721 8.621 1.00 90.00 152 SER A O 1
ATOM 1143 N N . PHE A 1 153 ? -12.751 1.299 10.465 1.00 88.38 153 PHE A N 1
ATOM 1144 C CA . PHE A 1 153 ? -11.854 0.560 11.351 1.00 88.38 153 PHE A CA 1
ATOM 1145 C C . PHE A 1 153 ? -11.884 -0.952 11.083 1.00 88.38 153 PHE A C 1
ATOM 1147 O O . PHE A 1 153 ? -10.848 -1.610 11.153 1.00 88.38 153 PHE A O 1
ATOM 1154 N N . ASP A 1 154 ? -13.048 -1.497 10.723 1.00 90.00 154 ASP A N 1
ATOM 1155 C CA . ASP A 1 154 ? -13.186 -2.911 10.366 1.00 90.00 154 ASP A CA 1
ATOM 1156 C C . ASP A 1 154 ? -12.412 -3.250 9.091 1.00 90.00 154 ASP A C 1
ATOM 1158 O O . ASP A 1 154 ? -11.810 -4.321 9.010 1.00 90.00 154 ASP A O 1
ATOM 1162 N N . GLN A 1 155 ? -12.346 -2.323 8.127 1.00 90.00 155 GLN A N 1
ATOM 1163 C CA . GLN A 1 155 ? -11.481 -2.480 6.961 1.00 90.00 155 GLN A CA 1
ATOM 1164 C C . GLN A 1 155 ? -10.009 -2.497 7.381 1.00 90.00 155 GLN A C 1
ATOM 1166 O O . GLN A 1 155 ? -9.287 -3.433 7.051 1.00 90.00 155 GLN A O 1
ATOM 1171 N N . LEU A 1 156 ? -9.555 -1.523 8.173 1.00 91.81 156 LEU A N 1
ATOM 1172 C CA . LEU A 1 156 ? -8.162 -1.503 8.639 1.00 91.81 156 LEU A CA 1
ATOM 1173 C C . LEU A 1 156 ? -7.795 -2.783 9.397 1.00 91.81 156 LEU A C 1
ATOM 1175 O O . LEU A 1 156 ? -6.750 -3.375 9.140 1.00 91.81 156 LEU A O 1
ATOM 1179 N N . ARG A 1 157 ? -8.671 -3.251 10.290 1.00 90.81 157 ARG A N 1
ATOM 1180 C CA . ARG A 1 157 ? -8.479 -4.504 11.024 1.00 90.81 157 ARG A CA 1
ATOM 1181 C C . ARG A 1 157 ? -8.424 -5.710 10.087 1.00 90.81 157 ARG A C 1
ATOM 1183 O O . ARG A 1 157 ? -7.492 -6.503 10.183 1.00 90.81 157 ARG A O 1
ATOM 1190 N N . GLY A 1 158 ? -9.376 -5.811 9.162 1.00 92.19 158 GLY A N 1
ATOM 1191 C CA . GLY A 1 158 ? -9.422 -6.885 8.174 1.00 92.19 158 GLY A CA 1
ATOM 1192 C C . GLY A 1 158 ? -8.185 -6.923 7.274 1.00 92.19 158 GLY A C 1
ATOM 1193 O O . GLY A 1 158 ? -7.760 -8.008 6.885 1.00 92.19 158 GLY A O 1
ATOM 1194 N N . ALA A 1 159 ? -7.562 -5.773 6.986 1.00 94.25 159 ALA A N 1
ATOM 1195 C CA . ALA A 1 159 ? -6.308 -5.724 6.237 1.00 94.25 159 ALA A CA 1
ATOM 1196 C C . ALA A 1 159 ? -5.169 -6.426 6.986 1.00 94.25 159 ALA A C 1
ATOM 1198 O O . ALA A 1 159 ? -4.467 -7.238 6.389 1.00 94.25 159 ALA A O 1
ATOM 1199 N N . PHE A 1 160 ? -5.004 -6.160 8.286 1.00 94.31 160 PHE A N 1
ATOM 1200 C CA . PHE A 1 160 ? -3.979 -6.840 9.082 1.00 94.31 160 PHE A CA 1
ATOM 1201 C C . PHE A 1 160 ? -4.204 -8.353 9.146 1.00 94.31 160 PHE A C 1
ATOM 1203 O O . PHE A 1 160 ? -3.249 -9.109 8.985 1.00 94.31 160 PHE A O 1
ATOM 1210 N N . ASP A 1 161 ? -5.455 -8.785 9.332 1.00 93.31 161 ASP A N 1
ATOM 1211 C CA . ASP A 1 161 ? -5.801 -10.207 9.419 1.00 93.31 161 ASP A CA 1
ATOM 1212 C C . ASP A 1 161 ? -5.530 -10.936 8.088 1.00 93.31 161 ASP A C 1
ATOM 1214 O O . ASP A 1 161 ? -5.035 -12.061 8.081 1.00 93.31 161 ASP A O 1
ATOM 1218 N N . ARG A 1 162 ? -5.808 -10.292 6.945 1.00 94.75 162 ARG A N 1
ATOM 1219 C CA . ARG A 1 162 ? -5.577 -10.865 5.604 1.00 94.75 162 ARG A CA 1
ATOM 1220 C C . ARG A 1 162 ? -4.108 -10.871 5.190 1.00 94.75 162 ARG A C 1
ATOM 1222 O O . ARG A 1 162 ? -3.689 -11.755 4.449 1.00 94.75 162 ARG A O 1
ATOM 1229 N N . LEU A 1 163 ? -3.346 -9.873 5.630 1.00 94.50 163 LEU A N 1
ATOM 1230 C CA . LEU A 1 163 ? -1.920 -9.741 5.328 1.00 94.50 163 LEU A CA 1
ATOM 1231 C C . LEU A 1 163 ? -1.022 -10.493 6.320 1.00 94.50 163 LEU A C 1
ATOM 1233 O O . LEU A 1 163 ? 0.186 -10.549 6.095 1.00 94.50 163 LEU A O 1
ATOM 1237 N N . ASP A 1 164 ? -1.599 -11.036 7.398 1.00 94.31 164 ASP A N 1
ATOM 1238 C CA . ASP A 1 164 ? -0.897 -11.701 8.504 1.00 94.31 164 ASP A CA 1
ATOM 1239 C C . ASP A 1 164 ? 0.311 -10.883 8.996 1.00 94.31 164 ASP A C 1
ATOM 1241 O O . ASP A 1 164 ? 1.451 -11.342 9.081 1.00 94.31 164 ASP A O 1
ATOM 1245 N N . THR A 1 165 ? 0.066 -9.598 9.260 1.00 93.19 165 THR A N 1
ATOM 1246 C CA . THR A 1 165 ? 1.094 -8.642 9.685 1.00 93.19 165 THR A CA 1
ATOM 1247 C C . THR A 1 165 ? 0.630 -7.850 10.895 1.00 93.19 165 THR A C 1
ATOM 1249 O O . THR A 1 165 ? -0.560 -7.674 11.145 1.00 93.19 165 THR A O 1
ATOM 1252 N N . LYS A 1 166 ? 1.596 -7.321 11.644 1.00 91.75 166 LYS A N 1
ATOM 1253 C CA . LYS A 1 166 ? 1.349 -6.386 12.747 1.00 91.75 166 LYS A CA 1
ATOM 1254 C C . LYS A 1 166 ? 1.501 -4.935 12.326 1.00 91.75 166 LYS A C 1
ATOM 1256 O O . LYS A 1 166 ? 1.156 -4.053 13.106 1.00 91.75 166 LYS A O 1
ATOM 1261 N N . GLU A 1 167 ? 2.036 -4.683 11.135 1.00 93.56 167 GLU A N 1
ATOM 1262 C CA . GLU A 1 167 ? 2.326 -3.343 10.634 1.00 93.56 167 GLU A CA 1
ATOM 1263 C C . GLU A 1 167 ? 1.913 -3.219 9.166 1.00 93.56 167 GLU A C 1
ATOM 1265 O O . GLU A 1 167 ? 2.260 -4.070 8.341 1.00 93.56 167 GLU A O 1
ATOM 1270 N N . ILE A 1 168 ? 1.180 -2.150 8.852 1.00 95.62 168 ILE A N 1
ATOM 1271 C CA . ILE A 1 168 ? 0.831 -1.754 7.484 1.00 95.62 168 ILE A CA 1
ATOM 1272 C C . ILE A 1 168 ? 1.109 -0.263 7.302 1.00 95.62 168 ILE A C 1
ATOM 1274 O O . ILE A 1 168 ? 0.944 0.534 8.225 1.00 95.62 168 ILE A O 1
ATOM 1278 N N . TYR A 1 169 ? 1.505 0.122 6.099 1.00 96.69 169 TYR A N 1
ATOM 1279 C CA . TYR A 1 169 ? 1.645 1.511 5.692 1.00 96.69 169 TYR A CA 1
ATOM 1280 C C . TYR A 1 169 ? 0.396 1.926 4.926 1.00 96.69 169 TYR A C 1
ATOM 1282 O O . TYR A 1 169 ? 0.144 1.432 3.834 1.00 96.69 169 TYR A O 1
ATOM 1290 N N . LEU A 1 170 ? -0.402 2.826 5.483 1.00 96.75 170 LEU A N 1
ATOM 1291 C CA . LEU A 1 170 ? -1.507 3.432 4.758 1.00 96.75 170 LEU A CA 1
ATOM 1292 C C . LEU A 1 170 ? -0.948 4.527 3.844 1.00 96.75 170 LEU A C 1
ATOM 1294 O O . LEU A 1 170 ? -0.455 5.540 4.341 1.00 96.75 170 LEU A O 1
ATOM 1298 N N . ALA A 1 171 ? -1.000 4.301 2.533 1.00 97.19 171 ALA A N 1
ATOM 1299 C CA . ALA A 1 171 ? -0.552 5.243 1.514 1.00 97.19 171 ALA A CA 1
ATOM 1300 C C . ALA A 1 171 ? -1.751 6.071 1.047 1.00 97.19 171 ALA A C 1
ATOM 1302 O O . ALA A 1 171 ? -2.607 5.566 0.320 1.00 97.19 171 ALA A O 1
ATOM 1303 N N . ILE A 1 172 ? -1.842 7.315 1.515 1.00 96.25 172 ILE A N 1
ATOM 1304 C CA . ILE A 1 172 ? -2.935 8.223 1.168 1.00 96.25 172 ILE A CA 1
ATOM 1305 C C . ILE A 1 172 ? -2.499 9.080 -0.009 1.00 96.25 172 ILE A C 1
ATOM 1307 O O . ILE A 1 172 ? -1.538 9.841 0.094 1.00 96.25 172 ILE A O 1
ATOM 1311 N N . THR A 1 173 ? -3.227 8.945 -1.108 1.00 95.56 173 THR A N 1
ATOM 1312 C CA . THR A 1 173 ? -2.999 9.639 -2.368 1.00 95.56 173 THR A CA 1
ATOM 1313 C C . THR A 1 173 ? -4.004 10.773 -2.537 1.00 95.56 173 THR A C 1
ATOM 1315 O O . THR A 1 173 ? -5.216 10.541 -2.515 1.00 95.56 173 THR A O 1
ATOM 1318 N N . SER A 1 174 ? -3.523 11.993 -2.723 1.00 93.06 174 SER A N 1
ATOM 1319 C CA . SER A 1 174 ? -4.352 13.160 -3.039 1.00 93.06 174 SER A CA 1
ATOM 1320 C C . SER A 1 174 ? -4.535 13.345 -4.548 1.00 93.06 174 SER A C 1
ATOM 1322 O O . SER A 1 174 ? -3.868 12.721 -5.371 1.00 93.06 174 SER A O 1
ATOM 1324 N N . GLU A 1 175 ? -5.461 14.226 -4.922 1.00 89.06 175 GLU A N 1
ATOM 1325 C CA . GLU A 1 175 ? -5.798 14.521 -6.323 1.00 89.06 175 GLU A CA 1
ATOM 1326 C C . GLU A 1 175 ? -4.639 15.186 -7.090 1.00 89.06 175 GLU A C 1
ATOM 1328 O O . GLU A 1 175 ? -4.512 14.999 -8.296 1.00 89.06 175 GLU A O 1
ATOM 1333 N N . ASP A 1 176 ? -3.729 15.874 -6.391 1.00 89.50 176 ASP A N 1
ATOM 1334 C CA . ASP A 1 176 ? -2.489 16.435 -6.953 1.00 89.50 176 ASP A CA 1
ATOM 1335 C C . ASP A 1 176 ? -1.352 15.402 -7.102 1.00 89.50 176 ASP A C 1
ATOM 1337 O O . ASP A 1 176 ? -0.209 15.763 -7.377 1.00 89.50 176 ASP A O 1
ATOM 1341 N N . SER A 1 177 ? -1.659 14.109 -6.935 1.00 86.06 177 SER A N 1
ATOM 1342 C CA . SER A 1 177 ? -0.715 12.982 -7.005 1.00 86.06 177 SER A CA 1
ATOM 1343 C C . SER A 1 177 ? 0.381 12.983 -5.932 1.00 86.06 177 SER A C 1
ATOM 1345 O O . SER A 1 177 ? 1.384 12.277 -6.073 1.00 86.06 177 SER A O 1
ATOM 1347 N N . SER A 1 178 ? 0.218 13.743 -4.842 1.00 91.25 178 SER A N 1
ATOM 1348 C CA . SER A 1 178 ? 1.077 13.577 -3.670 1.00 91.25 178 SER A CA 1
ATOM 1349 C C . SER A 1 178 ? 0.646 12.365 -2.834 1.00 91.25 178 SER A C 1
ATOM 1351 O O . SER A 1 178 ? -0.523 11.976 -2.797 1.00 91.25 178 SER A O 1
ATOM 1353 N N . ILE A 1 179 ? 1.625 11.708 -2.204 1.00 96.06 179 ILE A N 1
ATOM 1354 C CA . ILE A 1 179 ? 1.402 10.512 -1.387 1.00 96.06 179 ILE A CA 1
ATOM 1355 C C . ILE A 1 179 ? 2.021 10.721 -0.014 1.00 96.06 179 ILE A C 1
ATOM 1357 O O . ILE A 1 179 ? 3.189 11.098 0.108 1.00 96.06 179 ILE A O 1
ATOM 1361 N N . VAL A 1 180 ? 1.234 10.443 1.023 1.00 95.56 180 VAL A N 1
ATOM 1362 C CA . VAL A 1 180 ? 1.693 10.399 2.413 1.00 95.56 180 VAL A CA 1
ATOM 1363 C C . VAL A 1 180 ? 1.525 8.993 2.970 1.00 95.56 180 VAL A C 1
ATOM 1365 O O . VAL A 1 180 ? 0.507 8.339 2.750 1.00 95.56 180 VAL A O 1
ATOM 1368 N N . TYR A 1 181 ? 2.524 8.529 3.716 1.00 95.62 181 TYR A N 1
ATOM 1369 C CA . TYR A 1 181 ? 2.510 7.203 4.326 1.00 95.62 181 TYR A CA 1
ATOM 1370 C C . TYR A 1 181 ? 2.353 7.316 5.837 1.00 95.62 181 TYR A C 1
ATOM 1372 O O . TYR A 1 181 ? 3.202 7.904 6.514 1.00 95.62 181 TYR A O 1
ATOM 1380 N N . TYR A 1 182 ? 1.297 6.696 6.356 1.00 94.25 182 TYR A N 1
ATOM 1381 C CA . TYR A 1 182 ? 1.066 6.526 7.785 1.00 94.25 182 TYR A CA 1
ATOM 1382 C C . TYR A 1 182 ? 1.338 5.087 8.187 1.00 94.25 182 TYR A C 1
ATOM 1384 O O . TYR A 1 182 ? 0.723 4.160 7.660 1.00 94.25 182 TYR A O 1
ATOM 1392 N N . LYS A 1 183 ? 2.232 4.882 9.153 1.00 93.38 183 LYS A N 1
ATOM 1393 C CA . LYS A 1 183 ? 2.433 3.552 9.724 1.00 93.38 183 LYS A CA 1
ATOM 1394 C C . LYS A 1 183 ? 1.326 3.262 10.735 1.00 93.38 183 LYS A C 1
ATOM 1396 O O . LYS A 1 183 ? 1.170 3.972 11.732 1.00 93.38 183 LYS A O 1
ATOM 1401 N N . LEU A 1 184 ? 0.582 2.198 10.468 1.00 92.38 184 LEU A N 1
ATOM 1402 C CA . LEU A 1 184 ? -0.416 1.633 11.360 1.00 92.38 184 LEU A CA 1
ATOM 1403 C C . LEU A 1 184 ? 0.155 0.355 11.967 1.00 92.38 184 LEU A C 1
ATOM 1405 O O . LEU A 1 184 ? 0.635 -0.523 11.247 1.00 92.38 184 LEU A O 1
ATOM 1409 N N . SER A 1 185 ? 0.066 0.236 13.286 1.00 91.31 185 SER A N 1
ATOM 1410 C CA . SER A 1 185 ? 0.510 -0.949 14.019 1.00 91.31 185 SER A CA 1
ATOM 1411 C C . SER A 1 185 ? -0.647 -1.558 14.808 1.00 91.31 185 SER A C 1
ATOM 1413 O O . SER A 1 185 ? -1.467 -0.841 15.386 1.00 91.31 185 SER A O 1
ATOM 1415 N N . GLN A 1 186 ? -0.704 -2.888 14.867 1.00 85.31 186 GLN A N 1
ATOM 1416 C CA . GLN A 1 186 ? -1.615 -3.598 15.757 1.00 85.31 186 GLN A CA 1
ATOM 1417 C C . GLN A 1 186 ? -1.141 -3.497 17.212 1.00 85.31 186 GLN A C 1
ATOM 1419 O O . GLN A 1 186 ? -0.014 -3.867 17.545 1.00 85.31 186 GLN A O 1
ATOM 1424 N N . GLY A 1 187 ? -2.047 -3.081 18.097 1.00 79.69 187 GLY A N 1
ATOM 1425 C CA . GLY A 1 187 ? -1.834 -3.066 19.543 1.00 79.69 187 GLY A CA 1
ATOM 1426 C C . GLY A 1 187 ? -1.430 -1.703 20.110 1.00 79.69 187 GLY A C 1
ATOM 1427 O O . GLY A 1 187 ? -1.450 -0.681 19.431 1.00 79.69 187 GLY A O 1
ATOM 1428 N N . ILE A 1 188 ? -1.096 -1.696 21.403 1.00 65.06 188 ILE A N 1
ATOM 1429 C CA . ILE A 1 188 ? -0.782 -0.477 22.155 1.00 65.06 188 ILE A CA 1
ATOM 1430 C C . ILE A 1 188 ? 0.649 -0.050 21.837 1.00 65.06 188 ILE A C 1
ATOM 1432 O O . ILE A 1 188 ? 1.610 -0.642 22.334 1.00 65.06 188 ILE A O 1
ATOM 1436 N N . VAL A 1 189 ? 0.788 1.003 21.041 1.00 60.44 189 VAL A N 1
ATOM 1437 C CA . VAL A 1 189 ? 2.080 1.647 20.800 1.00 60.44 189 VAL A CA 1
ATOM 1438 C C . VAL A 1 189 ? 2.257 2.744 21.845 1.00 60.44 189 VAL A C 1
ATOM 1440 O O . VAL A 1 189 ? 1.358 3.562 22.050 1.00 60.44 189 VAL A O 1
ATOM 1443 N N . LYS A 1 190 ? 3.384 2.739 22.568 1.00 61.19 190 LYS A N 1
ATOM 1444 C CA . LYS A 1 190 ? 3.674 3.803 23.539 1.00 61.19 190 LYS A CA 1
ATOM 1445 C C . LYS A 1 190 ? 3.761 5.144 22.795 1.00 61.19 190 LYS A C 1
ATOM 1447 O O . LYS A 1 190 ? 4.429 5.184 21.761 1.00 61.19 190 LYS A O 1
ATOM 1452 N N . PRO A 1 191 ? 3.137 6.221 23.306 1.00 55.25 191 PRO A N 1
ATOM 1453 C CA . PRO A 1 191 ? 3.361 7.556 22.772 1.00 55.25 191 PRO A CA 1
ATOM 1454 C C . PRO A 1 191 ? 4.865 7.869 22.787 1.00 55.25 191 PRO A C 1
ATOM 1456 O O . PRO A 1 191 ? 5.532 7.487 23.757 1.00 55.25 191 PRO A O 1
ATOM 1459 N N . PRO A 1 192 ? 5.407 8.540 21.756 1.00 60.69 192 PRO A N 1
ATOM 1460 C CA . PRO A 1 192 ? 6.753 9.090 21.837 1.00 60.69 192 PRO A CA 1
ATOM 1461 C C . PRO A 1 192 ? 6.815 10.032 23.048 1.00 60.69 192 PRO A C 1
ATOM 1463 O O . PRO A 1 192 ? 5.950 10.900 23.186 1.00 60.69 192 PRO A O 1
ATOM 1466 N N . VAL A 1 193 ? 7.781 9.802 23.941 1.00 48.59 193 VAL A N 1
ATOM 1467 C CA . VAL A 1 193 ? 8.104 10.688 25.073 1.00 48.59 193 VAL A CA 1
ATOM 1468 C C . VAL A 1 193 ? 9.146 11.714 24.672 1.00 48.59 193 VAL A C 1
ATOM 1470 O O . VAL A 1 193 ? 10.030 11.352 23.864 1.00 48.59 193 VAL A O 1
#

Secondary structure (DSSP, 8-state):
------PPEEEEE----PPPP---------------PPP-------------------------TTTTTTSTTHHHHHHHHHH-GGGHHHHHHHHHIIIIIS--EEEEEEE--TTTT-EEEEEEPBPPGGGTSSB-SS-EEEEEEETTPPPPHHHHHHHHHHHT-SEEEEEEEPTTS-EEEEEEESS-PPPP-

Organism: Coprinopsis cinerea (strain Okayama-7 / 130 / ATCC MYA-4618 / FGSC 9003) (NCBI:txid240176)

Sequence (193 aa):
MALSGILMAVVGVMNERVPPKEILGGGAGPKACVGIREPYLCPDFAGRLLVDRDDDHDETADIGHDGMESHPSYPAVAGLLKKYPNSAASLFQTYNDLNYAQEWADMAVVDLGDDFGRGAIRGRRKRGLEDGGGFQDQVSYAMPCSLSEILSFDQLRGAFDRLDTKEIYLAITSEDSSIVYYKLSQGIVKPPV